Protein AF-A0A2U2S5E1-F1 (afdb_monomer_lite)

Structure (mmCIF, N/CA/C/O backbone):
data_AF-A0A2U2S5E1-F1
#
_entry.id   AF-A0A2U2S5E1-F1
#
loop_
_atom_site.group_PDB
_atom_site.id
_atom_site.type_symbol
_atom_site.label_atom_id
_atom_site.label_alt_id
_atom_site.label_comp_id
_atom_site.label_asym_id
_atom_site.label_entity_id
_atom_site.label_seq_id
_atom_site.pdbx_PDB_ins_code
_atom_site.Cartn_x
_atom_site.Cartn_y
_atom_site.Cartn_z
_atom_site.occupancy
_atom_site.B_iso_or_equiv
_atom_site.auth_seq_id
_atom_site.auth_comp_id
_atom_site.auth_asym_id
_atom_site.auth_atom_id
_atom_site.pdbx_PDB_model_num
ATOM 1 N N . GLN A 1 1 ? -11.203 -10.542 6.522 1.00 25.83 1 GLN A N 1
ATOM 2 C CA . GLN A 1 1 ? -11.290 -11.313 5.262 1.00 25.83 1 GLN A CA 1
ATOM 3 C C . GLN A 1 1 ? -10.697 -10.435 4.170 1.00 25.83 1 GLN A C 1
ATOM 5 O O . GLN A 1 1 ? -11.081 -9.276 4.107 1.00 25.83 1 GLN A O 1
ATOM 10 N N . VAL A 1 2 ? -9.701 -10.914 3.418 1.00 26.94 2 VAL A N 1
ATOM 11 C CA . VAL A 1 2 ? -8.936 -10.084 2.469 1.00 26.94 2 VAL A CA 1
ATOM 12 C C . VAL A 1 2 ? -9.424 -10.327 1.046 1.00 26.94 2 VAL A C 1
ATOM 14 O O . VAL A 1 2 ? -9.363 -11.455 0.564 1.00 26.94 2 VAL A O 1
ATOM 17 N N . VAL A 1 3 ? -9.904 -9.271 0.387 1.00 24.70 3 VAL A N 1
ATOM 18 C CA . VAL A 1 3 ? -10.181 -9.254 -1.053 1.00 24.70 3 VAL A CA 1
ATOM 19 C C . VAL A 1 3 ? -8.973 -8.623 -1.742 1.00 24.70 3 VAL A C 1
ATOM 21 O O . VAL A 1 3 ? -8.627 -7.478 -1.465 1.00 24.70 3 VAL A O 1
ATOM 24 N N . TRP A 1 4 ? -8.329 -9.387 -2.621 1.00 25.95 4 TRP A N 1
ATOM 25 C CA . TRP A 1 4 ? -7.284 -8.916 -3.527 1.00 25.95 4 TRP A CA 1
ATOM 26 C C . TRP A 1 4 ? -7.934 -8.441 -4.826 1.00 25.95 4 TRP A C 1
ATOM 28 O O . TRP A 1 4 ? -8.743 -9.166 -5.403 1.00 25.95 4 TRP A O 1
ATOM 38 N N . GLY A 1 5 ? -7.570 -7.256 -5.310 1.00 23.88 5 GLY A N 1
ATOM 39 C CA . GLY A 1 5 ? -8.030 -6.753 -6.600 1.00 23.88 5 GLY A CA 1
ATOM 40 C C . GLY A 1 5 ? -6.940 -5.951 -7.293 1.00 23.88 5 GLY A C 1
ATOM 41 O O . GLY A 1 5 ? -6.543 -4.899 -6.806 1.00 23.88 5 GLY A O 1
ATOM 42 N N . PHE A 1 6 ? -6.481 -6.436 -8.448 1.00 29.73 6 PHE A N 1
ATOM 43 C CA . PHE A 1 6 ? -5.919 -5.558 -9.470 1.00 29.73 6 PHE A CA 1
ATOM 44 C C . PHE A 1 6 ? -7.037 -4.611 -9.920 1.00 29.73 6 PHE A C 1
ATOM 46 O O . PHE A 1 6 ? -8.109 -5.071 -10.323 1.00 29.73 6 PHE A O 1
ATOM 53 N N . TRP A 1 7 ? -6.803 -3.300 -9.867 1.00 26.80 7 TRP A N 1
ATOM 54 C CA . TRP A 1 7 ? -7.673 -2.335 -10.534 1.00 26.80 7 TRP A CA 1
ATOM 55 C C . TRP A 1 7 ? -7.575 -2.597 -12.047 1.00 26.80 7 TRP A C 1
ATOM 57 O O . TRP A 1 7 ? -6.577 -2.262 -12.676 1.00 26.80 7 TRP A O 1
ATOM 67 N N . LYS A 1 8 ? -8.618 -3.189 -12.644 1.00 24.97 8 LYS A N 1
ATOM 68 C CA . LYS A 1 8 ? -8.898 -3.083 -14.087 1.00 24.97 8 LYS A CA 1
ATOM 69 C C . LYS A 1 8 ? -9.914 -1.956 -14.292 1.00 24.97 8 LYS A C 1
ATOM 71 O O . LYS A 1 8 ? -11.070 -2.140 -13.907 1.00 24.97 8 LYS A O 1
ATOM 76 N N . PRO A 1 9 ? -9.535 -0.787 -14.836 1.00 30.81 9 PRO A N 1
ATOM 77 C CA . PRO A 1 9 ? -10.527 0.199 -15.225 1.00 30.81 9 PRO A CA 1
ATOM 78 C C . PRO A 1 9 ? -11.312 -0.371 -16.410 1.00 30.81 9 PRO A C 1
ATOM 80 O O . PRO A 1 9 ? -10.731 -0.870 -17.366 1.00 30.81 9 PRO A O 1
ATOM 83 N N . SER A 1 10 ? -12.640 -0.347 -16.326 1.00 29.28 10 SER A N 1
ATOM 84 C CA . SER A 1 10 ? -13.493 -0.490 -17.513 1.00 29.28 10 SER A CA 1
ATOM 85 C C . SER A 1 10 ? -13.493 0.840 -18.284 1.00 29.28 10 SER A C 1
ATOM 87 O O . SER A 1 10 ? -13.295 1.887 -17.658 1.00 29.28 10 SER A O 1
ATOM 89 N N . PRO A 1 11 ? -13.698 0.834 -19.613 1.00 31.97 11 PRO A N 1
ATOM 90 C CA . PRO A 1 11 ? -13.470 2.011 -20.447 1.00 31.97 11 PRO A CA 1
ATOM 91 C C . PRO A 1 11 ? -14.475 3.131 -20.130 1.00 31.97 11 PRO A C 1
ATOM 93 O O . PRO A 1 11 ? -15.667 2.848 -19.976 1.00 31.97 11 PRO A O 1
ATOM 96 N N . PRO A 1 12 ? -14.047 4.405 -20.057 1.00 40.91 12 PRO A N 1
ATOM 97 C CA . PRO A 1 12 ? -14.974 5.511 -19.880 1.00 40.91 12 PRO A CA 1
ATOM 98 C C . PRO A 1 12 ? -15.688 5.852 -21.196 1.00 40.91 12 PRO A C 1
ATOM 100 O O . PRO A 1 12 ? -15.065 6.142 -22.218 1.00 40.91 12 PRO A O 1
ATOM 103 N N . THR A 1 13 ? -17.018 5.880 -21.146 1.00 35.28 13 THR A N 1
ATOM 104 C CA . THR A 1 13 ? -17.869 6.599 -22.105 1.00 35.28 13 THR A CA 1
ATOM 105 C C . THR A 1 13 ? -17.519 8.099 -22.065 1.00 35.28 13 THR A C 1
ATOM 107 O O . THR A 1 13 ? -17.374 8.637 -20.965 1.00 35.28 13 THR A O 1
ATOM 110 N N . PRO A 1 14 ? -17.387 8.816 -23.199 1.00 35.56 14 PRO A N 1
ATOM 111 C CA . PRO A 1 14 ? -16.921 10.201 -23.182 1.00 35.56 14 PRO A CA 1
ATOM 112 C C . PRO A 1 14 ? -18.065 11.202 -22.956 1.00 35.56 14 PRO A C 1
ATOM 114 O O . PRO A 1 14 ? -19.124 11.081 -23.570 1.00 35.56 14 PRO A O 1
ATOM 117 N N . LEU A 1 15 ? -17.812 12.242 -22.154 1.00 27.75 15 LEU A N 1
ATOM 118 C CA . LEU A 1 15 ? -18.556 13.513 -22.149 1.00 27.75 15 LEU A CA 1
ATOM 119 C C . LEU A 1 15 ? -17.583 14.705 -21.958 1.00 27.75 15 LEU A C 1
ATOM 121 O O . LEU A 1 15 ? -16.456 14.493 -21.508 1.00 27.75 15 LEU A O 1
ATOM 125 N N . PRO A 1 16 ? -17.952 15.924 -22.409 1.00 33.28 16 PRO A N 1
ATOM 126 C CA . PRO A 1 16 ? -17.062 16.783 -23.191 1.00 33.28 16 PRO A CA 1
ATOM 127 C C . PRO A 1 16 ? -16.262 17.821 -22.389 1.00 33.28 16 PRO A C 1
ATOM 129 O O . PRO A 1 16 ? -16.531 18.112 -21.227 1.00 33.28 16 PRO A O 1
ATOM 132 N N . ALA A 1 17 ? -15.273 18.382 -23.088 1.00 38.34 17 ALA A N 1
ATOM 133 C CA . ALA A 1 17 ? -14.316 19.386 -22.643 1.00 38.34 17 ALA A CA 1
ATOM 134 C C . ALA A 1 17 ? -14.954 20.715 -22.198 1.00 38.34 17 ALA A C 1
ATOM 136 O O . ALA A 1 17 ? -15.852 21.238 -22.855 1.00 38.34 17 ALA A O 1
ATOM 137 N N . GLY A 1 18 ? -14.393 21.298 -21.136 1.00 28.47 18 GLY A N 1
ATOM 138 C CA . GLY A 1 18 ? -14.567 22.697 -20.756 1.00 28.47 18 GLY A CA 1
ATOM 139 C C . GLY A 1 18 ? -13.227 23.264 -20.287 1.00 28.47 18 GLY A C 1
ATOM 140 O O . GLY A 1 18 ? -12.661 22.790 -19.305 1.00 28.47 18 GLY A O 1
ATOM 141 N N . GLU A 1 19 ? -12.699 24.227 -21.039 1.00 38.59 19 GLU A N 1
ATOM 142 C CA . GLU A 1 19 ? -11.473 24.975 -20.753 1.00 38.59 19 GLU A CA 1
ATOM 143 C C . GLU A 1 19 ? -11.669 25.941 -19.574 1.00 38.59 19 GLU A C 1
ATOM 145 O O . GLU A 1 19 ? -12.684 26.629 -19.481 1.00 38.59 19 GLU A O 1
ATOM 150 N N . GLY A 1 20 ? -10.669 26.031 -18.696 1.00 28.42 20 GLY A N 1
ATOM 151 C CA . GLY A 1 20 ? -10.600 27.021 -17.623 1.00 28.42 20 GLY A CA 1
ATOM 152 C C . GLY A 1 20 ? -9.154 27.224 -17.174 1.00 28.42 20 GLY A C 1
ATOM 153 O O . GLY A 1 20 ? -8.540 26.331 -16.597 1.00 28.42 20 GLY A O 1
ATOM 154 N N . SER A 1 21 ? -8.599 28.385 -17.506 1.00 31.81 21 SER A N 1
ATOM 155 C CA . SER A 1 21 ? -7.206 28.798 -17.314 1.00 31.81 21 SER A CA 1
ATOM 156 C C . SER A 1 21 ? -6.824 28.980 -15.835 1.00 31.81 21 SER A C 1
ATOM 158 O O . SER A 1 21 ? -7.564 29.602 -15.078 1.00 31.81 21 SER A O 1
ATOM 160 N N . ILE A 1 22 ? -5.635 28.513 -15.439 1.00 36.69 22 ILE A N 1
ATOM 161 C CA . ILE A 1 22 ? -5.033 28.722 -14.106 1.00 36.69 22 ILE A CA 1
ATOM 162 C C . ILE A 1 22 ? -3.986 29.853 -14.207 1.00 36.69 22 ILE A C 1
ATOM 164 O O . ILE A 1 22 ? -3.153 29.785 -15.114 1.00 36.69 22 ILE A O 1
ATOM 168 N N . PRO A 1 23 ? -3.965 30.875 -13.325 1.00 33.38 23 PRO A N 1
ATOM 169 C CA . PRO A 1 23 ? -2.892 31.871 -13.306 1.00 33.38 23 PRO A CA 1
ATOM 170 C C . PRO A 1 23 ? -1.646 31.395 -12.527 1.00 33.38 23 PRO A C 1
ATOM 172 O O . PRO A 1 23 ? -1.742 30.643 -11.560 1.00 33.38 23 PRO A O 1
ATOM 175 N N . SER A 1 24 ? -0.473 31.851 -12.981 1.00 36.28 24 SER A N 1
ATOM 176 C CA . SER A 1 24 ? 0.882 31.473 -12.539 1.00 36.28 24 SER A CA 1
ATOM 177 C C . SER A 1 24 ? 1.232 31.824 -11.075 1.00 36.28 24 SER A C 1
ATOM 179 O O . SER A 1 24 ? 0.684 32.786 -10.535 1.00 36.28 24 SER A O 1
ATOM 181 N N . PRO A 1 25 ? 2.202 31.120 -10.448 1.00 38.12 25 PRO A N 1
ATOM 182 C CA . PRO A 1 25 ? 2.654 31.397 -9.079 1.00 38.12 25 PRO A CA 1
ATOM 183 C C . PRO A 1 25 ? 3.686 32.545 -9.008 1.00 38.12 25 PRO A C 1
ATOM 185 O O . PRO A 1 25 ? 4.439 32.739 -9.967 1.00 38.12 25 PRO A O 1
ATOM 188 N N . PRO A 1 26 ? 3.788 33.284 -7.883 1.00 38.22 26 PRO A N 1
ATOM 189 C CA . PRO A 1 26 ? 4.873 34.237 -7.667 1.00 38.22 26 PRO A CA 1
ATOM 190 C C . PRO A 1 26 ? 6.162 33.576 -7.128 1.00 38.22 26 PRO A C 1
ATOM 192 O O . PRO A 1 26 ? 6.134 32.618 -6.359 1.00 38.22 26 PRO A O 1
ATOM 195 N N . THR A 1 27 ? 7.287 34.139 -7.571 1.00 34.66 27 THR A N 1
ATOM 196 C CA . THR A 1 27 ? 8.714 33.817 -7.343 1.00 34.66 27 THR A CA 1
ATOM 197 C C . THR A 1 27 ? 9.166 33.982 -5.868 1.00 34.66 27 THR A C 1
ATOM 199 O O . THR A 1 27 ? 8.543 34.765 -5.149 1.00 34.66 27 THR A O 1
ATOM 202 N N . PRO A 1 28 ? 10.248 33.315 -5.388 1.00 40.28 28 PRO A N 1
ATOM 203 C CA . PRO A 1 28 ? 10.611 33.271 -3.966 1.00 40.28 28 PRO A CA 1
ATOM 204 C C . PRO A 1 28 ? 11.561 34.405 -3.531 1.00 40.28 28 PRO A C 1
ATOM 206 O O . PRO A 1 28 ? 12.279 34.984 -4.347 1.00 40.28 28 PRO A O 1
ATOM 209 N N . LEU A 1 29 ? 11.601 34.685 -2.222 1.00 30.34 29 LEU A N 1
ATOM 210 C CA . LEU A 1 29 ? 12.547 35.599 -1.557 1.00 30.34 29 LEU A CA 1
ATOM 211 C C . LEU A 1 29 ? 13.237 34.903 -0.355 1.00 30.34 29 LEU A C 1
ATOM 213 O O . LEU A 1 29 ? 12.743 33.872 0.101 1.00 30.34 29 LEU A O 1
ATOM 217 N N . PRO A 1 30 ? 14.414 35.396 0.093 1.00 33.78 30 PRO A N 1
ATOM 218 C CA . PRO A 1 30 ? 15.570 34.558 0.419 1.00 33.78 30 PRO A CA 1
ATOM 219 C C . PRO A 1 30 ? 15.741 34.212 1.906 1.00 33.78 30 PRO A C 1
ATOM 221 O O . PRO A 1 30 ? 15.121 34.794 2.792 1.00 33.78 30 PRO A O 1
ATOM 224 N N . ALA A 1 31 ? 16.653 33.264 2.136 1.00 34.69 31 ALA A N 1
ATOM 225 C CA . ALA A 1 31 ? 17.113 32.765 3.425 1.00 34.69 31 ALA A CA 1
ATOM 226 C C . ALA A 1 31 ? 17.717 33.848 4.341 1.00 34.69 31 ALA A C 1
ATOM 228 O O . AL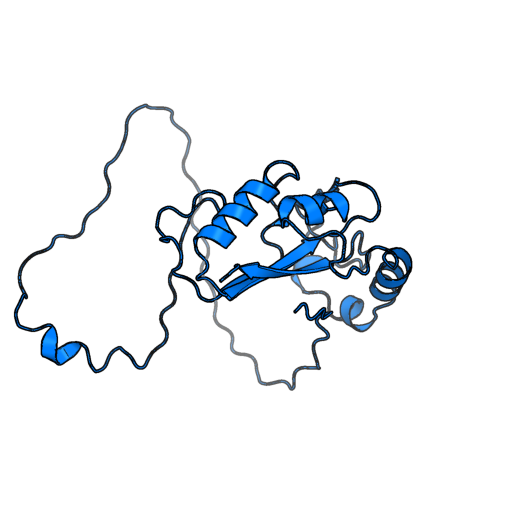A A 1 31 ? 18.507 34.685 3.902 1.00 34.69 31 ALA A O 1
ATOM 229 N N . GLY A 1 32 ? 17.401 33.748 5.633 1.00 27.25 32 GLY A N 1
ATOM 230 C CA . GLY A 1 32 ? 18.065 34.446 6.730 1.00 27.25 32 GLY A CA 1
ATOM 231 C C . GLY A 1 32 ? 17.773 33.733 8.051 1.00 27.25 32 GLY A C 1
ATOM 232 O O . GLY A 1 32 ? 16.616 33.583 8.437 1.00 27.25 32 GLY A O 1
ATOM 233 N N . GLU A 1 33 ? 18.827 33.244 8.699 1.00 36.16 33 GLU A N 1
ATOM 234 C CA . GLU A 1 33 ? 18.824 32.588 10.009 1.00 36.16 33 GLU A CA 1
ATOM 235 C C . GLU A 1 33 ? 18.418 33.560 11.131 1.00 36.16 33 GLU A C 1
ATOM 237 O O . GLU A 1 33 ? 18.830 34.719 11.143 1.00 36.16 33 GLU A O 1
ATOM 242 N N . GLY A 1 34 ? 17.642 33.084 12.111 1.00 27.77 34 GLY A N 1
ATOM 243 C CA . GLY A 1 34 ? 17.301 33.870 13.299 1.00 27.77 34 GLY A CA 1
ATOM 244 C C . GLY A 1 34 ? 16.254 33.213 14.199 1.00 27.77 34 GLY A C 1
ATOM 245 O O . GLY A 1 34 ? 15.085 33.115 13.854 1.00 27.77 34 GLY A O 1
ATOM 246 N N . SER A 1 35 ? 16.703 32.765 15.364 1.00 33.19 35 SER A N 1
ATOM 247 C CA . SER A 1 35 ? 15.998 32.086 16.455 1.00 33.19 35 SER A CA 1
ATOM 248 C C . SER A 1 35 ? 14.693 32.736 16.975 1.00 33.19 35 SER A C 1
ATOM 250 O O . SER A 1 35 ? 14.669 33.938 17.227 1.00 33.19 35 SER A O 1
ATOM 252 N N . SER A 1 36 ? 13.720 31.877 17.349 1.00 32.19 36 SER A N 1
ATOM 253 C CA . SER A 1 36 ? 12.615 32.032 18.348 1.00 32.19 36 SER A CA 1
ATOM 254 C C . SER A 1 36 ? 11.161 32.012 17.805 1.00 32.19 36 SER A C 1
ATOM 256 O O . SER A 1 36 ? 10.927 32.401 16.664 1.00 32.19 36 SER A O 1
ATOM 258 N N . PRO A 1 37 ? 10.171 31.501 18.583 1.00 34.31 37 PRO A N 1
ATOM 259 C CA . PRO A 1 37 ? 8.935 30.908 18.057 1.00 34.31 37 PRO A CA 1
ATOM 260 C C . PRO A 1 37 ? 7.789 31.916 17.859 1.00 34.31 37 PRO A C 1
ATOM 262 O O . PRO A 1 37 ? 7.670 32.890 18.599 1.00 34.31 37 PRO A O 1
ATOM 265 N N . SER A 1 38 ? 6.902 31.637 16.896 1.00 34.78 38 SER A N 1
ATOM 266 C CA . SER A 1 38 ? 5.650 32.381 16.659 1.00 34.78 38 SER A CA 1
ATOM 267 C C . SER A 1 38 ? 4.417 31.579 17.134 1.00 34.78 38 SER A C 1
ATOM 269 O O . SER A 1 38 ? 4.447 30.350 17.059 1.00 34.78 38 SER A O 1
ATOM 271 N N . PRO A 1 39 ? 3.349 32.232 17.641 1.00 37.03 39 PRO A N 1
ATOM 272 C CA . PRO A 1 39 ? 2.219 31.585 18.324 1.00 37.03 39 PRO A CA 1
ATOM 273 C C . PRO A 1 39 ? 1.107 31.106 17.361 1.00 37.03 39 PRO A C 1
ATOM 275 O O . PRO A 1 39 ? 1.066 31.549 16.212 1.00 37.03 39 PRO A O 1
ATOM 278 N N . PRO A 1 40 ? 0.160 30.256 17.816 1.00 36.97 40 PRO A N 1
ATOM 279 C CA . PRO A 1 40 ? -0.993 29.856 17.013 1.00 36.97 40 PRO A CA 1
ATOM 280 C C . PRO A 1 40 ? -2.012 31.000 16.908 1.00 36.97 40 PRO A C 1
ATOM 282 O O . PRO A 1 40 ? -2.384 31.618 17.908 1.00 36.97 40 PRO A O 1
ATOM 285 N N . THR A 1 41 ? -2.496 31.277 15.698 1.00 30.47 41 THR A N 1
ATOM 286 C CA . THR A 1 41 ? -3.601 32.216 15.479 1.00 30.47 41 THR A CA 1
ATOM 287 C C . THR A 1 41 ? -4.920 31.559 15.880 1.00 30.47 41 THR A C 1
ATOM 289 O O . THR A 1 41 ? -5.431 30.683 15.188 1.00 30.47 41 THR A O 1
ATOM 292 N N . SER A 1 42 ? -5.478 32.001 17.005 1.00 34.16 42 SER A N 1
ATOM 293 C CA . SER A 1 42 ? -6.865 31.766 17.396 1.00 34.16 42 SER A CA 1
ATOM 294 C C . SER A 1 42 ? -7.763 32.859 16.807 1.00 34.16 42 SER A C 1
ATOM 296 O O . SER A 1 42 ? -7.480 34.051 16.924 1.00 34.16 42 SER A O 1
ATOM 298 N N . LEU A 1 43 ? -8.873 32.461 16.181 1.00 30.11 43 LEU A N 1
ATOM 299 C CA . LEU A 1 43 ? -10.013 33.345 15.940 1.00 30.11 43 LEU A CA 1
ATOM 300 C C . LEU A 1 43 ? -10.957 33.241 17.147 1.00 30.11 43 LEU A C 1
ATOM 302 O O . LEU A 1 43 ? -11.321 32.152 17.586 1.00 30.11 43 LEU A O 1
ATOM 306 N N . SER A 1 44 ? -11.260 34.405 17.720 1.00 31.97 44 SER A N 1
ATOM 307 C CA . SER A 1 44 ? -11.904 34.631 19.016 1.00 31.97 44 SER A CA 1
ATOM 308 C C . SER A 1 44 ? -13.309 34.026 19.148 1.00 31.97 44 SER A C 1
ATOM 310 O O . SER A 1 44 ? -14.155 34.177 18.269 1.00 31.97 44 SER A O 1
ATOM 312 N N . ALA A 1 45 ? -13.570 33.422 20.309 1.00 33.72 45 ALA A N 1
ATOM 313 C CA . ALA A 1 45 ? -14.890 33.045 20.793 1.00 33.72 45 ALA A CA 1
ATOM 314 C C . ALA A 1 45 ? -15.461 34.139 21.709 1.00 33.72 45 ALA A C 1
ATOM 316 O O . ALA A 1 45 ? -14.758 34.588 22.616 1.00 33.72 45 ALA A O 1
ATOM 317 N N . LYS A 1 46 ? -16.748 34.478 21.534 1.00 30.98 46 LYS A N 1
ATOM 318 C CA . LYS A 1 46 ? -17.804 34.496 22.576 1.00 30.98 46 LYS A CA 1
ATOM 319 C C . LYS A 1 46 ? -19.028 35.284 22.098 1.00 30.98 46 LYS A C 1
ATOM 321 O O . LYS A 1 46 ? -18.945 36.488 21.932 1.00 30.98 46 LYS A O 1
ATOM 326 N N . GLU A 1 47 ? -20.139 34.566 21.930 1.00 33.75 47 GLU A N 1
ATOM 327 C CA . GLU A 1 47 ? -21.507 34.869 22.402 1.00 33.75 47 GLU A CA 1
ATOM 328 C C . GLU A 1 47 ? -22.521 34.147 21.504 1.00 33.75 47 GLU A C 1
ATOM 330 O O . GLU A 1 47 ? -22.693 34.472 20.336 1.00 33.75 47 GLU A O 1
ATOM 335 N N . GLY A 1 48 ? -23.183 33.117 22.038 1.00 31.81 48 GLY A N 1
ATOM 336 C CA . GLY A 1 48 ? -24.193 32.384 21.268 1.00 31.81 48 GLY A CA 1
ATOM 337 C C . GLY A 1 48 ? -24.678 31.073 21.877 1.00 31.81 48 GLY A C 1
ATOM 338 O O . GLY A 1 48 ? -25.083 30.178 21.145 1.00 31.81 48 GLY A O 1
ATOM 339 N N . SER A 1 49 ? -24.667 30.928 23.206 1.00 40.75 49 SER A N 1
ATOM 340 C CA . SER A 1 49 ? -25.064 29.686 23.897 1.00 40.75 49 SER A CA 1
ATOM 341 C C . SER A 1 49 ? -26.583 29.395 23.887 1.00 40.75 49 SER A C 1
ATOM 343 O O . SER A 1 49 ? -27.067 28.651 24.732 1.00 40.75 49 SER A O 1
ATOM 345 N N . SER A 1 50 ? -27.362 29.960 22.960 1.00 35.31 50 SER A N 1
ATOM 346 C CA . SER A 1 50 ? -28.830 29.790 22.925 1.00 35.31 50 SER A CA 1
ATOM 347 C C . SER A 1 50 ? -29.424 29.607 21.515 1.00 35.31 50 SER A C 1
ATOM 349 O O . SER A 1 50 ? -30.583 29.233 21.380 1.00 35.31 50 SER A O 1
ATOM 351 N N . LEU A 1 51 ? -28.640 29.784 20.441 1.00 33.31 51 LEU A N 1
ATOM 352 C CA . LEU A 1 51 ? -29.136 29.687 19.052 1.00 33.31 51 LEU A CA 1
ATOM 353 C C . LEU A 1 51 ? -28.696 28.415 18.301 1.00 33.31 51 LEU A C 1
ATOM 355 O O . LEU A 1 51 ? -29.119 28.187 17.171 1.00 33.31 51 LEU A O 1
ATOM 359 N N . LEU A 1 52 ? -27.877 27.558 18.918 1.00 39.41 52 LEU A N 1
ATOM 360 C CA . LEU A 1 52 ? -27.320 26.365 18.260 1.00 39.41 52 LEU A CA 1
ATOM 361 C C . LEU A 1 52 ? -28.232 25.128 18.296 1.00 39.41 52 LEU A C 1
ATOM 363 O O . LEU A 1 52 ? -27.974 24.165 17.578 1.00 39.41 52 LEU A O 1
ATOM 367 N N . SER A 1 53 ? -29.326 25.138 19.063 1.00 38.66 53 SER A N 1
ATOM 368 C CA . SER A 1 53 ? -30.263 24.005 19.094 1.00 38.66 53 SER A CA 1
ATOM 369 C C . SER A 1 53 ? -31.218 23.966 17.892 1.00 38.66 53 SER A C 1
ATOM 371 O O . SER A 1 53 ? -31.765 22.907 17.589 1.00 38.66 53 SER A O 1
ATOM 373 N N . SER A 1 54 ? -31.395 25.079 17.169 1.00 38.56 54 SER A N 1
ATOM 374 C CA . SER A 1 54 ? -32.336 25.185 16.041 1.00 38.56 54 SER A CA 1
ATOM 375 C C . SER A 1 54 ? -31.678 25.219 14.654 1.00 38.56 54 SER A C 1
ATOM 377 O O . SER A 1 54 ? -32.362 24.978 13.661 1.00 38.56 54 SER A O 1
ATOM 379 N N . LEU A 1 55 ? -30.359 25.429 14.565 1.00 43.47 55 LEU A N 1
ATOM 380 C CA . LEU A 1 55 ? -29.598 25.397 13.301 1.00 43.47 55 LEU A CA 1
ATOM 381 C C . LEU A 1 55 ? -28.909 24.045 13.028 1.00 43.47 55 LEU A C 1
ATOM 383 O O . LEU A 1 55 ? -28.572 23.743 11.886 1.00 43.47 55 LEU A O 1
ATOM 387 N N . GLY A 1 56 ? -28.771 23.185 14.043 1.00 40.62 56 GLY A N 1
ATOM 388 C CA . GLY A 1 56 ? -28.070 21.896 13.945 1.00 40.62 56 GLY A CA 1
ATOM 389 C C . GLY A 1 56 ? -28.799 20.775 13.192 1.00 40.62 56 GLY A C 1
ATOM 390 O O . GLY A 1 56 ? -28.278 19.669 13.118 1.00 40.62 56 GLY A O 1
ATOM 391 N N . ARG A 1 57 ? -29.997 21.016 12.637 1.00 41.28 57 ARG A N 1
ATOM 392 C CA . ARG A 1 57 ? -30.767 19.987 11.903 1.00 41.28 57 ARG A CA 1
ATOM 393 C C . ARG A 1 57 ? -30.706 20.079 10.379 1.00 41.28 57 ARG A C 1
ATOM 395 O O . ARG A 1 57 ? -31.270 19.204 9.738 1.00 41.28 57 ARG A O 1
ATOM 402 N N . ARG A 1 58 ? -30.060 21.094 9.791 1.00 40.28 58 ARG A N 1
ATOM 403 C CA . ARG A 1 58 ? -30.029 21.261 8.319 1.00 40.28 58 ARG A CA 1
ATOM 404 C C . ARG A 1 58 ? -28.651 21.160 7.663 1.00 40.28 58 ARG A C 1
ATOM 406 O O . ARG A 1 58 ? -28.595 21.036 6.454 1.00 40.28 58 ARG A O 1
ATOM 413 N N . ALA A 1 59 ? -27.561 21.158 8.430 1.00 48.94 59 ALA A N 1
ATOM 414 C CA . ALA A 1 59 ? -26.206 20.981 7.890 1.00 48.94 59 ALA A CA 1
ATOM 415 C C . ALA A 1 59 ? -25.752 19.506 7.834 1.00 48.94 59 ALA A C 1
ATOM 417 O O . ALA A 1 59 ? -24.639 19.220 7.417 1.00 48.94 59 ALA A O 1
ATOM 418 N N . ALA A 1 60 ? -26.597 18.567 8.275 1.00 54.34 60 ALA A N 1
ATOM 419 C CA . ALA A 1 60 ? -26.276 17.140 8.340 1.00 54.34 60 ALA A CA 1
ATOM 420 C C . ALA A 1 60 ? -26.526 16.380 7.019 1.00 54.34 60 ALA A C 1
ATOM 422 O O . ALA A 1 60 ? -26.405 15.158 7.000 1.00 54.34 60 ALA A O 1
ATOM 423 N N . GLU A 1 61 ? -26.903 17.072 5.938 1.00 58.06 61 GLU A N 1
ATOM 424 C CA . GLU A 1 61 ? -27.219 16.448 4.641 1.00 58.06 61 GLU A CA 1
ATOM 425 C C . GLU A 1 61 ? -26.057 16.491 3.634 1.00 58.06 61 GLU A C 1
ATOM 427 O O . GLU A 1 61 ? -26.096 15.778 2.634 1.00 58.06 61 GLU A O 1
ATOM 432 N N . GLU A 1 62 ? -24.994 17.255 3.901 1.00 76.00 62 GLU A N 1
ATOM 433 C CA . GLU A 1 62 ? -23.838 17.373 3.008 1.00 76.00 62 GLU A CA 1
ATOM 434 C C . GLU A 1 62 ? -22.592 16.745 3.644 1.00 76.00 62 GLU A C 1
ATOM 436 O O . GLU A 1 62 ? -22.288 16.951 4.821 1.00 76.00 62 GLU A O 1
ATOM 441 N N . GLY A 1 63 ? -21.864 15.942 2.865 1.00 86.50 63 GLY A N 1
ATOM 442 C CA . GLY A 1 63 ? -20.587 15.380 3.295 1.00 86.50 63 GLY A CA 1
ATOM 443 C C . GLY A 1 63 ? -19.549 16.481 3.522 1.00 86.50 63 GLY A C 1
ATOM 444 O O . GLY A 1 63 ? -19.497 17.459 2.781 1.00 86.50 63 GLY A O 1
ATOM 445 N N . CYS A 1 64 ? -18.696 16.311 4.531 1.00 90.94 64 CYS A N 1
ATOM 446 C CA . CYS A 1 64 ? -17.605 17.236 4.831 1.00 90.94 64 CYS A CA 1
ATOM 447 C C . CYS A 1 64 ? -16.251 16.568 4.554 1.00 90.94 64 CYS A C 1
ATOM 449 O O . CYS A 1 64 ? -16.076 15.380 4.828 1.00 90.94 64 CYS A O 1
ATOM 451 N N . VAL A 1 65 ? -15.294 17.337 4.030 1.00 91.62 65 VAL A N 1
ATOM 452 C CA . VAL A 1 65 ? -13.910 16.897 3.811 1.00 91.62 65 VAL A CA 1
ATOM 453 C C . VAL A 1 65 ? -12.985 17.753 4.665 1.00 91.62 65 VAL A C 1
ATOM 455 O O . VAL A 1 65 ? -13.000 18.978 4.568 1.00 91.62 65 VAL A O 1
ATOM 458 N N . TRP A 1 66 ? -12.154 17.089 5.465 1.00 91.38 66 TRP A N 1
ATOM 459 C CA . TRP A 1 66 ? -11.112 17.712 6.276 1.00 91.38 66 TRP A CA 1
ATOM 460 C C . TRP A 1 66 ? -9.744 17.379 5.685 1.00 91.38 66 TRP A C 1
ATOM 462 O O . TRP A 1 66 ? -9.497 16.237 5.299 1.00 91.38 66 TRP A O 1
ATOM 472 N N . ILE A 1 67 ? -8.857 18.372 5.617 1.00 91.75 67 ILE A N 1
ATOM 473 C CA . ILE A 1 67 ? -7.489 18.206 5.120 1.00 91.75 67 ILE A CA 1
ATOM 474 C C . ILE A 1 67 ? -6.532 18.485 6.273 1.00 91.75 67 ILE A C 1
ATOM 476 O O . ILE A 1 67 ? -6.545 19.575 6.842 1.00 91.75 67 ILE A O 1
ATOM 480 N N . TYR A 1 68 ? -5.693 17.501 6.585 1.00 89.12 68 TYR A N 1
ATOM 481 C CA . TYR A 1 68 ? -4.679 17.579 7.630 1.00 89.12 68 TYR A CA 1
ATOM 482 C C . TYR A 1 68 ? -3.287 17.554 6.998 1.00 89.12 68 TYR A C 1
ATOM 484 O O . TYR A 1 68 ? -3.031 16.768 6.087 1.00 89.12 68 TYR A O 1
ATOM 492 N N . ASN A 1 69 ? -2.384 18.397 7.497 1.00 92.62 69 ASN A N 1
ATOM 493 C CA . ASN A 1 69 ? -0.960 18.344 7.174 1.00 92.62 69 ASN A CA 1
ATOM 494 C C . ASN A 1 69 ? -0.209 17.837 8.408 1.00 92.62 69 ASN A C 1
ATOM 496 O O . ASN A 1 69 ? 0.096 18.616 9.310 1.00 92.62 69 ASN A O 1
ATOM 500 N N . GLN A 1 70 ? 0.002 16.523 8.473 1.00 90.19 70 GLN A N 1
ATOM 501 C CA . GLN A 1 70 ? 0.602 15.839 9.617 1.00 90.19 70 GLN A CA 1
ATOM 502 C C . GLN A 1 70 ? 1.535 14.717 9.168 1.00 90.19 70 GLN A C 1
ATOM 504 O O . GLN A 1 70 ? 1.432 14.201 8.055 1.00 90.19 70 GLN A O 1
ATOM 509 N N . ASP A 1 71 ? 2.430 14.323 10.067 1.00 91.81 71 ASP A N 1
ATOM 510 C CA . ASP A 1 71 ? 3.231 13.115 9.919 1.00 91.81 71 ASP A CA 1
ATOM 511 C C . ASP A 1 71 ? 2.335 11.884 10.135 1.00 91.81 71 ASP A C 1
ATOM 513 O O . ASP A 1 71 ? 1.684 11.761 11.170 1.00 91.81 71 ASP A O 1
ATOM 517 N N . LEU A 1 72 ? 2.304 10.946 9.182 1.00 93.56 72 LEU A N 1
ATOM 518 C CA . LEU A 1 72 ? 1.472 9.738 9.286 1.00 93.56 72 LEU A CA 1
ATOM 519 C C . LEU A 1 72 ? 1.861 8.824 10.458 1.00 93.56 72 LEU A C 1
ATOM 521 O O . LEU A 1 72 ? 1.070 7.965 10.836 1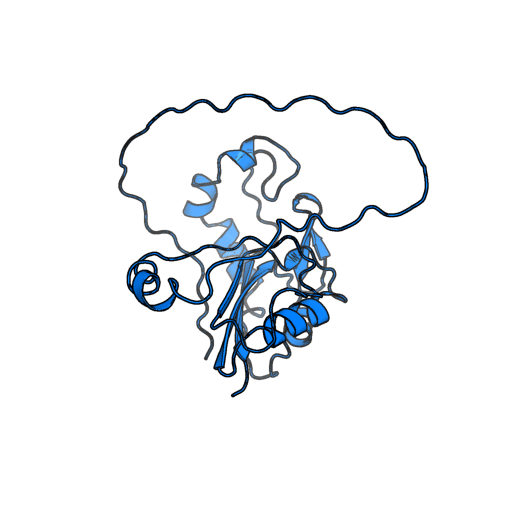.00 93.56 72 LEU A O 1
ATOM 525 N N . SER A 1 73 ? 3.061 8.985 11.024 1.00 93.94 73 SER A N 1
ATOM 526 C CA . SER A 1 73 ? 3.461 8.286 12.251 1.00 93.94 73 SER A CA 1
ATOM 527 C C . SER A 1 73 ? 2.950 8.948 13.534 1.00 93.94 73 SER A C 1
ATOM 529 O O . SER A 1 73 ? 3.098 8.356 14.601 1.00 93.94 73 SER A O 1
ATOM 531 N N . GLN A 1 74 ? 2.367 10.152 13.447 1.00 95.62 74 GLN A N 1
ATOM 532 C CA . GLN A 1 74 ? 1.838 10.922 14.577 1.00 95.62 74 GLN A CA 1
ATOM 533 C C . GLN A 1 74 ? 0.646 11.797 14.145 1.00 95.62 74 GLN A C 1
ATOM 535 O O . GLN A 1 74 ? 0.785 12.995 13.889 1.00 95.62 74 GLN A O 1
ATOM 540 N N . LEU A 1 75 ? -0.547 11.207 14.105 1.00 95.19 75 LEU A N 1
ATOM 541 C CA . LEU A 1 75 ? -1.795 11.874 13.734 1.00 95.19 75 LEU A CA 1
ATOM 542 C C . LEU A 1 75 ? -2.422 12.597 14.939 1.00 95.19 75 LEU A C 1
ATOM 544 O O . LEU A 1 75 ? -3.467 12.190 15.453 1.00 95.19 75 LEU A O 1
ATOM 548 N N . THR A 1 76 ? -1.768 13.658 15.423 1.00 95.75 76 THR A N 1
ATOM 549 C CA . THR A 1 76 ? -2.104 14.337 16.693 1.00 95.75 76 THR A CA 1
ATOM 550 C C . THR A 1 76 ? -3.507 14.934 16.747 1.00 95.75 76 THR A C 1
ATOM 552 O O . THR A 1 76 ? -4.057 15.073 17.839 1.00 95.75 76 THR A O 1
ATOM 555 N N . ASP A 1 77 ? -4.096 15.269 15.596 1.00 94.44 77 ASP A N 1
ATOM 556 C CA . ASP A 1 77 ? -5.431 15.890 15.543 1.00 94.44 77 ASP A CA 1
ATOM 557 C C . ASP A 1 77 ? -6.545 14.848 15.362 1.00 94.44 77 ASP A C 1
ATOM 559 O O . ASP A 1 77 ? -7.727 15.199 15.359 1.00 94.44 77 ASP A O 1
ATOM 563 N N . ILE A 1 78 ? -6.185 13.565 15.215 1.00 95.50 78 ILE A N 1
ATOM 564 C CA . ILE A 1 78 ? -7.123 12.461 15.005 1.00 95.50 78 ILE A CA 1
ATOM 565 C C . ILE A 1 78 ? -7.085 11.531 16.231 1.00 95.50 78 ILE A C 1
ATOM 567 O O . ILE A 1 78 ? -6.104 10.807 16.444 1.00 95.50 78 ILE A O 1
ATOM 571 N N . PRO A 1 79 ? -8.149 11.516 17.055 1.00 97.31 79 PRO A N 1
ATOM 572 C CA . PRO A 1 79 ? -8.212 10.657 18.231 1.00 97.31 79 PRO A CA 1
ATOM 573 C C . PRO A 1 79 ? -8.281 9.169 17.876 1.00 97.31 79 PRO A C 1
ATOM 575 O O . PRO A 1 79 ? -8.676 8.778 16.772 1.00 97.31 79 PRO A O 1
ATOM 578 N N . ASP A 1 80 ? -7.953 8.328 18.853 1.00 98.56 80 ASP A N 1
ATOM 579 C CA . ASP A 1 80 ? -8.115 6.877 18.772 1.00 98.56 80 ASP A CA 1
ATOM 580 C C . ASP A 1 80 ? -9.548 6.510 18.378 1.00 98.56 80 ASP A C 1
ATOM 582 O O . ASP A 1 80 ? -10.505 7.138 18.830 1.00 98.56 80 ASP A O 1
ATOM 586 N N . ASN A 1 81 ? -9.706 5.436 17.605 1.00 98.31 81 ASN A N 1
ATOM 587 C CA . ASN A 1 81 ? -11.018 4.848 17.323 1.00 98.31 81 ASN A CA 1
ATOM 588 C C . ASN A 1 81 ? -12.048 5.836 16.739 1.00 98.31 81 ASN A C 1
ATOM 590 O O . ASN A 1 81 ? -13.233 5.780 17.070 1.00 98.31 81 ASN A O 1
ATOM 594 N N . THR A 1 82 ? -11.609 6.736 15.862 1.00 97.88 82 THR A N 1
ATOM 595 C CA . THR A 1 82 ? -12.471 7.761 15.253 1.00 97.88 82 THR A CA 1
ATOM 596 C C . THR A 1 82 ? -12.879 7.399 13.827 1.00 97.88 82 THR A C 1
ATOM 598 O O . THR A 1 82 ? -14.004 7.687 13.417 1.00 97.88 82 THR A O 1
ATOM 601 N N . LEU A 1 83 ? -11.999 6.736 13.074 1.00 97.81 83 LEU A N 1
ATOM 602 C CA . LEU A 1 83 ? -12.205 6.441 11.657 1.00 97.81 83 LEU A CA 1
ATOM 603 C C . LEU A 1 83 ? -12.777 5.036 11.447 1.00 97.81 83 LEU A C 1
ATOM 605 O O . LEU A 1 83 ? -12.334 4.072 12.065 1.00 97.81 83 LEU A O 1
ATOM 609 N N . ASP A 1 84 ? -13.737 4.903 10.536 1.00 98.31 84 ASP A N 1
ATOM 610 C CA . ASP A 1 84 ? -14.277 3.597 10.131 1.00 98.31 84 ASP A CA 1
ATOM 611 C C . ASP A 1 84 ? -13.358 2.886 9.122 1.00 98.31 84 ASP A C 1
ATOM 613 O O . ASP A 1 84 ? -13.259 1.657 9.105 1.00 98.31 84 ASP A O 1
ATOM 617 N N . ALA A 1 85 ? -12.652 3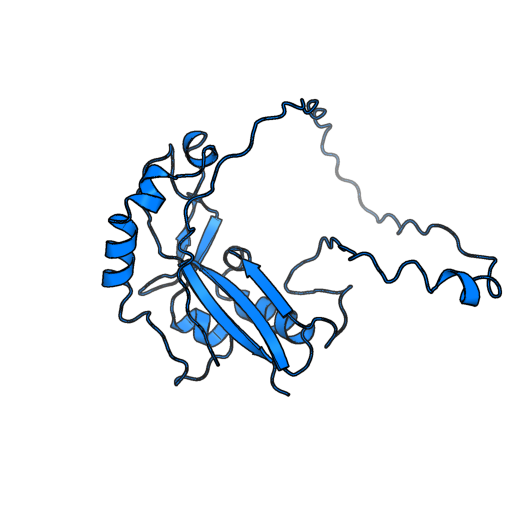.660 8.293 1.00 98.25 85 ALA A N 1
ATOM 618 C CA . ALA A 1 85 ? -11.701 3.151 7.318 1.00 98.25 85 ALA A CA 1
ATOM 619 C C . ALA A 1 85 ? -10.568 4.151 7.038 1.00 98.25 85 ALA A C 1
ATOM 621 O O . ALA A 1 85 ? -10.744 5.363 7.153 1.00 98.25 85 ALA A O 1
ATOM 622 N N . VAL A 1 86 ? -9.421 3.622 6.617 1.00 98.31 86 VAL A N 1
ATOM 623 C CA . VAL A 1 86 ? -8.260 4.345 6.096 1.00 98.31 86 VAL A CA 1
ATOM 624 C C . VAL A 1 86 ? -7.917 3.750 4.733 1.00 98.31 86 VAL A C 1
ATOM 626 O O . VAL A 1 86 ? -7.741 2.538 4.608 1.00 98.31 86 VAL A O 1
ATOM 629 N N . ALA A 1 87 ? -7.803 4.602 3.715 1.00 97.88 87 ALA A N 1
ATOM 630 C CA . ALA A 1 87 ? -7.329 4.232 2.385 1.00 97.88 87 ALA A CA 1
ATOM 631 C C . ALA A 1 87 ? -5.992 4.935 2.102 1.00 97.88 87 ALA A C 1
ATOM 633 O O . ALA A 1 87 ? -5.939 6.160 2.022 1.00 97.88 87 ALA A O 1
ATOM 634 N N . ALA A 1 88 ? -4.918 4.161 1.958 1.00 97.12 88 ALA A N 1
ATOM 635 C CA . ALA A 1 88 ? -3.559 4.636 1.727 1.00 97.12 88 ALA A CA 1
ATOM 636 C C . ALA A 1 88 ? -3.057 4.155 0.357 1.00 97.12 88 ALA A C 1
ATOM 638 O O . ALA A 1 88 ? -2.458 3.087 0.228 1.00 97.12 88 ALA A O 1
ATOM 639 N N . LEU A 1 89 ? -3.334 4.939 -0.684 1.00 95.56 89 LEU A N 1
ATOM 640 C CA . LEU A 1 89 ? -3.037 4.573 -2.070 1.00 95.56 89 LEU A CA 1
ATOM 641 C C . LEU A 1 89 ? -1.670 5.116 -2.487 1.00 95.56 89 LEU A C 1
ATOM 643 O O . LEU A 1 89 ? -1.533 6.323 -2.668 1.00 95.56 89 LEU A O 1
ATOM 647 N N . SER A 1 90 ? -0.663 4.245 -2.598 1.00 92.88 90 SER A N 1
ATOM 648 C CA . SER A 1 90 ? 0.721 4.621 -2.945 1.00 92.88 90 SER A CA 1
ATOM 649 C C . SER A 1 90 ? 1.279 5.755 -2.075 1.00 92.88 90 SER A C 1
ATOM 651 O O . SER A 1 90 ? 2.056 6.586 -2.523 1.00 92.88 90 SER A O 1
ATOM 653 N N . ALA A 1 91 ? 0.851 5.797 -0.809 1.00 94.06 91 ALA A N 1
ATOM 654 C CA . ALA A 1 91 ? 1.238 6.830 0.151 1.00 94.06 91 ALA A CA 1
ATOM 655 C C . ALA A 1 91 ? 2.274 6.323 1.162 1.00 94.06 91 ALA A C 1
ATOM 657 O O . ALA A 1 91 ? 3.130 7.070 1.630 1.00 94.06 91 ALA A O 1
ATOM 658 N N . LEU A 1 92 ? 2.202 5.037 1.514 1.00 96.81 92 LEU A N 1
ATOM 659 C CA . LEU A 1 92 ? 3.052 4.463 2.558 1.00 96.81 92 LEU A CA 1
ATOM 660 C C . LEU A 1 92 ? 4.474 4.169 2.070 1.00 96.81 92 LEU A C 1
ATOM 662 O O . LEU A 1 92 ? 5.383 4.129 2.895 1.00 96.81 92 LEU A O 1
ATOM 666 N N . GLU A 1 93 ? 4.671 4.044 0.755 1.00 95.06 93 GLU A N 1
ATOM 667 C CA . GLU A 1 93 ? 5.961 3.762 0.107 1.00 95.06 93 GLU A CA 1
ATOM 668 C C . GLU A 1 93 ? 7.012 4.867 0.282 1.00 95.06 93 GLU A C 1
ATOM 670 O O . GLU A 1 93 ? 8.192 4.634 0.057 1.00 95.06 93 GLU A O 1
ATOM 675 N N . HIS A 1 94 ? 6.644 6.042 0.789 1.00 94.56 94 HIS A N 1
ATOM 676 C CA . HIS A 1 94 ? 7.611 7.089 1.140 1.00 94.56 94 HIS A CA 1
ATOM 677 C C . HIS A 1 94 ? 8.261 6.898 2.520 1.00 94.56 94 HIS A C 1
ATOM 679 O O . HIS A 1 94 ? 9.021 7.751 2.976 1.00 94.56 94 HIS A O 1
ATOM 685 N N . ASN A 1 95 ? 7.986 5.780 3.197 1.00 95.56 95 ASN A N 1
ATOM 686 C CA . ASN A 1 95 ? 8.571 5.456 4.494 1.00 95.56 95 ASN A CA 1
ATOM 687 C C . ASN A 1 95 ? 9.624 4.353 4.345 1.00 95.56 95 ASN A C 1
ATOM 689 O O . ASN A 1 95 ? 9.333 3.319 3.743 1.00 95.56 95 ASN A O 1
ATOM 693 N N . PRO A 1 96 ? 10.827 4.502 4.924 1.00 96.69 96 PRO A N 1
ATOM 694 C CA . PRO A 1 96 ? 11.794 3.414 4.919 1.00 96.69 96 PRO A CA 1
ATOM 695 C C . PRO A 1 96 ? 11.247 2.184 5.673 1.00 96.69 96 PRO A C 1
ATOM 697 O O . PRO A 1 96 ? 10.393 2.342 6.560 1.00 96.69 96 PRO A O 1
ATOM 700 N N . PRO A 1 97 ? 11.718 0.963 5.348 1.00 97.81 97 PRO A N 1
ATOM 701 C CA . PRO A 1 97 ? 11.232 -0.291 5.931 1.00 97.81 97 PRO A CA 1
ATOM 702 C C . PRO A 1 97 ? 11.165 -0.307 7.461 1.00 97.81 97 PRO A C 1
ATOM 704 O O . PRO A 1 97 ? 10.260 -0.906 8.041 1.00 97.81 97 PRO A O 1
ATOM 707 N N . GLU A 1 98 ? 12.095 0.375 8.126 1.00 97.38 98 GLU A N 1
ATOM 708 C CA . GLU A 1 98 ? 12.199 0.443 9.585 1.00 97.38 98 GLU A CA 1
ATOM 709 C C . GLU A 1 98 ? 11.135 1.358 10.204 1.00 97.38 98 GLU A C 1
ATOM 711 O O . GLU A 1 98 ? 10.755 1.170 11.360 1.00 97.38 98 GLU A O 1
ATOM 716 N N . ARG A 1 99 ? 10.638 2.341 9.441 1.00 96.94 99 ARG A N 1
ATOM 717 C CA . ARG A 1 99 ? 9.632 3.315 9.890 1.00 96.94 99 ARG A CA 1
ATOM 718 C C . ARG A 1 99 ? 8.208 2.893 9.543 1.00 96.94 99 ARG A C 1
ATOM 720 O O . ARG A 1 99 ? 7.274 3.276 10.241 1.00 96.94 99 ARG A O 1
ATOM 727 N N . LEU A 1 100 ? 8.023 2.085 8.501 1.00 98.19 100 LEU A N 1
ATOM 728 C CA . LEU A 1 100 ? 6.698 1.629 8.079 1.00 98.19 100 LEU A CA 1
ATOM 729 C C . LEU A 1 100 ? 5.857 1.004 9.221 1.00 98.19 100 LEU A C 1
ATOM 731 O O . LEU A 1 100 ? 4.673 1.333 9.301 1.00 98.19 100 LEU A O 1
ATOM 735 N N . PRO A 1 101 ? 6.409 0.180 10.141 1.00 98.19 101 PRO A N 1
ATOM 736 C CA . PRO A 1 101 ? 5.630 -0.375 11.247 1.00 98.19 101 PRO A CA 1
ATOM 737 C C . PRO A 1 101 ? 4.994 0.685 12.155 1.00 98.19 101 PRO A C 1
ATOM 739 O O . PRO A 1 101 ? 3.836 0.529 12.533 1.00 98.19 101 PRO A O 1
ATOM 742 N N . SER A 1 102 ? 5.705 1.771 12.490 1.00 98.12 102 SER A N 1
ATOM 743 C CA . SER A 1 102 ? 5.152 2.812 13.372 1.00 98.12 102 SER A CA 1
ATOM 744 C C . SER A 1 102 ? 4.054 3.617 12.683 1.00 98.12 102 SER A C 1
ATOM 746 O O . SER A 1 102 ? 3.046 3.938 13.305 1.00 98.12 102 SER A O 1
ATOM 748 N N . VAL A 1 103 ? 4.198 3.867 11.378 1.00 98.38 103 VAL A N 1
ATOM 749 C CA . VAL A 1 103 ? 3.147 4.488 10.561 1.00 98.38 103 VAL A CA 1
ATOM 750 C C . VAL A 1 103 ? 1.898 3.611 10.537 1.00 98.38 103 VAL A C 1
ATOM 752 O O . VAL A 1 103 ? 0.802 4.088 10.812 1.00 98.38 103 VAL A O 1
ATOM 755 N N . VAL A 1 104 ? 2.041 2.312 10.258 1.00 98.50 104 VAL A N 1
ATOM 756 C CA . VAL A 1 104 ? 0.890 1.399 10.237 1.00 98.50 104 VAL A CA 1
ATOM 757 C C . VAL A 1 104 ? 0.233 1.311 11.615 1.00 98.50 104 VAL A C 1
ATOM 759 O O . VAL A 1 104 ? -0.992 1.344 11.694 1.00 98.50 104 VAL A O 1
ATOM 762 N N . GLN A 1 105 ? 1.007 1.256 12.702 1.00 98.44 105 GLN A N 1
ATOM 763 C CA . GLN A 1 105 ? 0.465 1.280 14.066 1.00 98.44 105 GLN A CA 1
ATOM 764 C C . GLN A 1 105 ? -0.383 2.527 14.328 1.00 98.44 105 GLN A C 1
ATOM 766 O O . GLN A 1 105 ? -1.478 2.405 14.879 1.00 98.44 105 GLN A O 1
ATOM 771 N N . GLU A 1 106 ? 0.071 3.697 13.882 1.00 98.69 106 GLU A N 1
ATOM 772 C CA . GLU A 1 106 ? -0.669 4.945 14.050 1.00 98.69 106 GLU A CA 1
ATOM 773 C C . GLU A 1 106 ? -1.971 4.970 13.235 1.00 98.69 106 GLU A C 1
ATOM 775 O O . GLU A 1 106 ? -3.031 5.334 13.751 1.00 98.69 106 GLU A O 1
ATOM 780 N N . LEU A 1 107 ? -1.942 4.476 11.993 1.00 98.50 107 LEU A N 1
ATOM 781 C CA . LEU A 1 107 ? -3.158 4.309 11.187 1.00 98.50 107 LEU A CA 1
ATOM 782 C C . LEU A 1 107 ? -4.140 3.318 11.831 1.00 98.50 107 LEU A C 1
ATOM 784 O O . LEU A 1 107 ? -5.355 3.514 11.784 1.00 98.50 107 LEU A O 1
ATOM 788 N N . MET A 1 108 ? -3.633 2.268 12.478 1.00 98.56 108 MET A N 1
ATOM 789 C CA . MET A 1 108 ? -4.464 1.328 13.230 1.00 98.56 108 MET A CA 1
ATOM 790 C C . MET A 1 108 ? -5.001 1.933 14.538 1.00 98.56 108 MET A C 1
ATOM 792 O O . MET A 1 108 ? -6.103 1.569 14.957 1.00 98.56 108 MET A O 1
ATOM 796 N N . ARG A 1 109 ? -4.287 2.865 15.189 1.00 98.50 109 ARG A N 1
ATOM 797 C CA . ARG A 1 109 ? -4.759 3.574 16.396 1.00 98.50 109 ARG A CA 1
ATOM 798 C C . ARG A 1 109 ? -6.037 4.359 16.105 1.00 98.50 109 ARG A C 1
ATOM 800 O O . ARG A 1 109 ? -7.029 4.194 16.821 1.00 98.50 109 ARG A O 1
ATOM 807 N N . VAL A 1 110 ? -6.038 5.146 15.029 1.00 98.44 110 VAL A N 1
ATOM 808 C CA . VAL A 1 110 ? -7.167 6.021 14.663 1.00 98.44 110 VAL A CA 1
ATOM 809 C C . VAL A 1 110 ? -8.397 5.260 14.158 1.00 98.44 110 VAL A C 1
ATOM 811 O O . VAL A 1 110 ? -9.505 5.789 14.226 1.00 98.44 110 VAL A O 1
ATOM 814 N N . LEU A 1 111 ? -8.239 4.019 13.687 1.00 98.69 111 LEU A N 1
ATOM 815 C CA . LEU A 1 111 ? -9.357 3.164 13.281 1.00 98.69 111 LEU A CA 1
ATOM 816 C C . LEU A 1 111 ? -10.187 2.698 14.480 1.00 98.69 111 LEU A C 1
ATOM 818 O O . LEU A 1 111 ? -9.636 2.325 15.513 1.00 98.69 111 LEU A O 1
ATOM 822 N N . LYS A 1 112 ? -11.512 2.656 14.342 1.00 98.62 112 LYS A N 1
ATOM 823 C CA . LYS A 1 112 ? -12.418 1.981 15.287 1.00 98.62 112 LYS A CA 1
ATOM 824 C C . LYS A 1 112 ? -12.151 0.472 15.324 1.00 98.62 112 LYS A C 1
ATOM 826 O O . LYS A 1 112 ? -11.649 -0.071 14.335 1.00 98.62 112 LYS A O 1
ATOM 831 N N . PRO A 1 113 ? -12.513 -0.235 16.409 1.00 98.38 113 PRO A N 1
ATOM 832 C CA . PRO A 1 113 ? -12.547 -1.695 16.399 1.00 98.38 113 PRO A CA 1
ATOM 833 C C . PRO A 1 113 ? -13.406 -2.208 15.232 1.00 98.38 113 PRO A C 1
ATOM 835 O O . PRO A 1 113 ? -14.493 -1.687 14.982 1.00 98.38 113 PRO A O 1
ATOM 838 N N . GLY A 1 114 ? -12.893 -3.172 14.464 1.00 98.12 114 GLY A N 1
ATOM 839 C CA . GLY A 1 114 ? -13.507 -3.629 13.209 1.00 98.12 114 GLY A CA 1
ATOM 840 C C . GLY A 1 114 ? -13.270 -2.731 11.982 1.00 98.12 114 GLY A C 1
ATOM 841 O O . GLY A 1 114 ? -13.668 -3.108 10.880 1.00 98.12 114 GLY A O 1
ATOM 842 N N . GLY A 1 115 ? -12.610 -1.580 12.139 1.00 98.19 115 GLY A N 1
ATOM 843 C CA . GLY A 1 115 ? -12.282 -0.659 11.050 1.00 98.19 115 GLY A CA 1
ATOM 844 C C . GLY A 1 115 ? -11.247 -1.216 10.067 1.00 98.19 115 GLY A C 1
ATOM 845 O O . GLY A 1 115 ? -10.481 -2.130 10.393 1.00 98.19 115 GLY A O 1
ATOM 846 N N . LEU A 1 116 ? -11.228 -0.663 8.851 1.00 98.12 116 LEU A N 1
ATOM 847 C CA . LEU A 1 116 ? -10.449 -1.192 7.724 1.00 98.12 116 LEU A CA 1
ATOM 848 C C . LEU A 1 116 ? -9.266 -0.294 7.352 1.00 98.12 116 LEU A C 1
ATOM 850 O O . LEU A 1 116 ? -9.446 0.893 7.112 1.00 98.12 116 LEU A O 1
ATOM 854 N N . LEU A 1 117 ? -8.082 -0.876 7.191 1.00 98.38 117 LEU A N 1
ATOM 855 C CA . LEU A 1 117 ? -6.951 -0.262 6.497 1.00 98.38 117 LEU A CA 1
ATOM 856 C C . LEU A 1 117 ? -6.781 -0.930 5.130 1.00 98.38 117 LEU A C 1
ATOM 858 O O . LEU A 1 117 ? -6.480 -2.122 5.060 1.00 98.38 117 LEU A O 1
ATOM 862 N N . LEU A 1 118 ? -6.952 -0.153 4.063 1.00 98.25 118 LEU A N 1
ATOM 863 C CA . LEU A 1 118 ? -6.694 -0.525 2.672 1.00 98.25 118 LEU A CA 1
ATOM 864 C C . LEU A 1 118 ? -5.443 0.218 2.205 1.00 98.25 118 LEU A C 1
ATOM 866 O O . LEU A 1 118 ? -5.459 1.443 2.136 1.00 98.25 118 LEU A O 1
ATOM 870 N N . ALA A 1 119 ? -4.372 -0.494 1.872 1.00 98.00 119 ALA A N 1
ATOM 871 C CA . ALA A 1 119 ? -3.133 0.112 1.396 1.00 98.00 119 ALA A CA 1
ATOM 872 C C . ALA A 1 119 ? -2.718 -0.455 0.037 1.00 98.00 119 ALA A C 1
ATOM 874 O O . ALA A 1 119 ? -2.888 -1.648 -0.199 1.00 98.00 119 ALA A O 1
ATOM 875 N N . THR A 1 120 ? -2.135 0.372 -0.830 1.00 97.69 120 THR A N 1
ATOM 876 C CA . THR A 1 120 ? -1.385 -0.084 -2.010 1.00 97.69 120 THR A CA 1
ATOM 877 C C . THR A 1 120 ? 0.042 0.440 -1.939 1.00 97.69 120 THR A C 1
ATOM 879 O O . THR A 1 120 ? 0.242 1.616 -1.639 1.00 97.69 120 THR A O 1
ATOM 882 N N . LEU A 1 121 ? 1.026 -0.429 -2.179 1.00 96.75 121 LEU A N 1
ATOM 883 C CA . LEU A 1 121 ? 2.457 -0.107 -2.101 1.00 96.75 121 LEU A CA 1
ATOM 884 C C . LEU A 1 121 ? 3.232 -0.792 -3.236 1.00 96.75 121 LEU A C 1
ATOM 886 O O . LEU A 1 121 ? 2.706 -1.700 -3.884 1.00 96.75 121 LEU A O 1
ATOM 890 N N . GLY A 1 122 ? 4.493 -0.416 -3.446 1.00 96.31 122 GLY A N 1
ATOM 891 C CA . GLY A 1 122 ? 5.419 -1.162 -4.302 1.00 96.31 122 GLY A CA 1
ATOM 892 C C . GLY A 1 122 ? 5.831 -2.510 -3.697 1.00 96.31 122 GLY A C 1
ATOM 893 O O . GLY A 1 122 ? 6.140 -2.602 -2.506 1.00 96.31 122 GLY A O 1
ATOM 894 N N . ALA A 1 123 ? 5.868 -3.562 -4.516 1.00 97.56 123 ALA A N 1
ATOM 895 C CA . ALA A 1 123 ? 6.307 -4.897 -4.120 1.00 97.56 123 ALA A CA 1
ATOM 896 C C . ALA A 1 123 ? 7.693 -5.234 -4.678 1.00 97.56 123 ALA A C 1
ATOM 898 O O . ALA A 1 123 ? 7.991 -4.994 -5.850 1.00 97.56 123 ALA A O 1
ATOM 899 N N . SER A 1 124 ? 8.505 -5.895 -3.860 1.00 97.00 124 SER A N 1
ATOM 900 C CA . SER A 1 124 ? 9.800 -6.458 -4.238 1.00 97.00 124 SER A CA 1
ATOM 901 C C . SER A 1 124 ? 9.830 -7.964 -3.965 1.00 97.00 124 SER A C 1
ATOM 903 O O . SER A 1 124 ? 9.358 -8.379 -2.908 1.00 97.00 124 SER A O 1
ATOM 905 N N . PRO A 1 125 ? 10.375 -8.802 -4.863 1.00 94.81 125 PRO A N 1
ATOM 906 C CA . PRO A 1 125 ? 10.345 -10.250 -4.678 1.00 94.81 125 PRO A CA 1
ATOM 907 C C . PRO A 1 125 ? 11.273 -10.719 -3.546 1.00 94.81 125 PRO A C 1
ATOM 909 O O . PRO A 1 125 ? 10.924 -11.655 -2.831 1.00 94.81 125 PRO A O 1
ATOM 912 N N . ASP A 1 126 ? 12.408 -10.035 -3.341 1.00 91.62 126 ASP A N 1
ATOM 913 C CA . ASP A 1 126 ? 13.501 -10.567 -2.514 1.00 91.62 126 ASP A CA 1
ATOM 914 C C . ASP A 1 126 ? 13.882 -9.632 -1.359 1.00 91.62 126 ASP A C 1
ATOM 916 O O . ASP A 1 126 ? 13.880 -10.027 -0.194 1.00 91.62 126 ASP A O 1
ATOM 920 N N . ARG A 1 127 ? 14.235 -8.380 -1.681 1.00 96.81 127 ARG A N 1
ATOM 921 C CA . ARG A 1 127 ? 14.770 -7.396 -0.728 1.00 96.81 127 ARG A CA 1
ATOM 922 C C . ARG A 1 127 ? 14.116 -6.041 -0.909 1.00 96.81 127 ARG A C 1
ATOM 924 O O . ARG A 1 127 ? 13.791 -5.667 -2.032 1.00 96.81 127 ARG A O 1
ATOM 931 N N . ASP A 1 128 ? 13.981 -5.294 0.174 1.00 98.38 128 ASP A N 1
ATOM 932 C CA . ASP A 1 128 ? 13.467 -3.931 0.100 1.00 98.38 128 ASP A CA 1
ATOM 933 C C . ASP A 1 128 ? 14.444 -3.044 -0.691 1.00 98.38 128 ASP A C 1
ATOM 935 O O . ASP A 1 128 ? 15.665 -3.190 -0.570 1.00 98.38 128 ASP A O 1
ATOM 939 N N . TRP A 1 129 ? 13.924 -2.143 -1.520 1.00 97.88 129 TRP A N 1
ATOM 940 C CA . TRP A 1 129 ? 14.740 -1.184 -2.270 1.00 97.88 129 TRP A CA 1
ATOM 941 C C . TRP A 1 129 ? 13.963 0.103 -2.545 1.00 97.88 129 TRP A C 1
ATOM 943 O O . TRP A 1 129 ? 12.736 0.089 -2.623 1.00 97.88 129 TRP A O 1
ATOM 953 N N . LEU A 1 130 ? 14.681 1.218 -2.671 1.00 96.75 130 LEU A N 1
ATOM 954 C CA . LEU A 1 130 ? 14.112 2.513 -3.027 1.00 96.75 130 LEU A CA 1
ATOM 955 C C . LEU A 1 130 ? 14.132 2.660 -4.546 1.00 96.75 130 LEU A C 1
ATOM 957 O O . LEU A 1 130 ? 15.205 2.627 -5.136 1.00 96.75 130 LEU A O 1
ATOM 961 N N . HIS A 1 131 ? 12.973 2.855 -5.168 1.00 93.06 131 HIS A N 1
ATOM 962 C CA . HIS A 1 131 ? 12.902 3.209 -6.578 1.00 93.06 131 HIS A CA 1
ATOM 963 C C . HIS A 1 131 ? 13.149 4.709 -6.731 1.00 93.06 131 HIS A C 1
ATOM 965 O O . HIS A 1 131 ? 12.255 5.529 -6.509 1.00 93.06 131 HIS A O 1
ATOM 971 N N . GLU A 1 132 ? 14.379 5.082 -7.086 1.00 90.19 132 GLU A N 1
ATOM 972 C CA . GLU A 1 132 ? 14.820 6.478 -7.122 1.00 90.19 132 GLU A CA 1
ATOM 973 C C . GLU A 1 132 ? 13.960 7.372 -8.033 1.00 90.19 132 GLU A C 1
ATOM 975 O O . GLU A 1 132 ? 13.648 8.487 -7.618 1.00 90.19 132 GLU A O 1
ATOM 980 N N . PRO A 1 133 ? 13.491 6.938 -9.219 1.00 87.44 133 PRO A N 1
ATOM 981 C CA . PRO A 1 133 ? 12.652 7.794 -10.054 1.00 87.44 133 PRO A CA 1
ATOM 982 C C . PRO A 1 133 ? 11.307 8.175 -9.419 1.00 87.44 133 PRO A C 1
ATOM 984 O O . PRO A 1 133 ? 10.808 9.264 -9.686 1.00 87.44 133 PRO A O 1
ATOM 987 N N . SER A 1 134 ? 10.705 7.307 -8.594 1.00 84.25 134 SER A N 1
ATOM 988 C CA . SER A 1 134 ? 9.446 7.617 -7.888 1.00 84.25 134 SER A CA 1
ATOM 989 C C . SER A 1 134 ? 9.635 8.023 -6.426 1.00 84.25 134 SER A C 1
ATOM 991 O O . SER A 1 134 ? 8.666 8.435 -5.793 1.00 84.25 134 SER A O 1
ATOM 993 N N . GLN A 1 135 ? 10.853 7.906 -5.884 1.00 89.81 135 GLN A N 1
ATOM 994 C CA . GLN A 1 135 ? 11.153 8.098 -4.459 1.00 89.81 135 GLN A CA 1
ATOM 995 C C . GLN A 1 135 ? 10.255 7.239 -3.542 1.00 89.81 135 GLN A C 1
ATOM 997 O O . GLN A 1 135 ? 9.893 7.650 -2.436 1.00 89.81 135 GLN A O 1
ATOM 1002 N N . GLY A 1 136 ? 9.878 6.049 -4.023 1.00 94.12 136 GLY A N 1
ATOM 1003 C CA . GLY A 1 136 ? 9.023 5.091 -3.324 1.00 94.12 136 GLY A CA 1
ATOM 1004 C C . GLY A 1 136 ? 9.753 3.778 -3.053 1.00 94.12 136 GLY A C 1
ATOM 1005 O O . GLY A 1 136 ? 10.440 3.239 -3.920 1.00 94.12 136 GLY A O 1
ATOM 1006 N N . TRP A 1 137 ? 9.617 3.256 -1.842 1.00 97.81 137 TRP A N 1
ATOM 1007 C CA . TRP A 1 137 ? 10.130 1.954 -1.444 1.00 97.81 137 TRP A CA 1
ATOM 1008 C C . TRP A 1 137 ? 9.268 0.823 -2.002 1.00 97.81 137 TRP A C 1
ATOM 1010 O O . TRP A 1 137 ? 8.041 0.825 -1.900 1.00 97.81 137 TRP A O 1
ATOM 1020 N N . CYS A 1 138 ? 9.942 -0.184 -2.543 1.00 98.19 138 CYS A N 1
ATOM 1021 C CA . CYS A 1 138 ? 9.364 -1.469 -2.894 1.00 98.19 138 CYS A CA 1
ATOM 1022 C C . CYS A 1 138 ? 9.693 -2.475 -1.793 1.00 98.19 138 CYS A C 1
ATOM 1024 O O . CYS A 1 138 ? 10.866 -2.696 -1.488 1.00 98.19 138 CYS A O 1
ATOM 1026 N N . TYR A 1 139 ? 8.670 -3.102 -1.214 1.00 98.44 139 TYR A N 1
ATOM 1027 C CA . TYR A 1 139 ? 8.817 -3.946 -0.030 1.00 98.44 139 TYR A CA 1
ATOM 1028 C C . TYR A 1 139 ? 8.713 -5.438 -0.347 1.00 98.44 139 TYR A C 1
ATOM 1030 O O . TYR A 1 139 ? 7.846 -5.892 -1.104 1.00 98.44 139 TYR A O 1
ATOM 1038 N N . SER A 1 140 ? 9.573 -6.206 0.307 1.00 97.94 140 SER A N 1
ATOM 1039 C CA . SER A 1 140 ? 9.487 -7.655 0.426 1.00 97.94 140 SER A CA 1
ATOM 1040 C C . SER A 1 140 ? 8.267 -8.079 1.244 1.00 97.94 140 SER A C 1
ATOM 1042 O O . SER A 1 140 ? 7.782 -7.356 2.122 1.00 97.94 140 SER A O 1
ATOM 1044 N N . GLU A 1 141 ? 7.804 -9.306 1.005 1.00 97.62 141 GLU A N 1
ATOM 1045 C CA . GLU A 1 141 ? 6.721 -9.906 1.788 1.00 97.62 141 GLU A CA 1
ATOM 1046 C C . GLU A 1 141 ? 7.038 -9.913 3.289 1.00 97.62 141 GLU A C 1
ATOM 1048 O O . GLU A 1 141 ? 6.175 -9.615 4.114 1.00 97.62 141 GLU A O 1
ATOM 1053 N N . ALA A 1 142 ? 8.286 -10.220 3.653 1.00 97.25 142 ALA A N 1
ATOM 1054 C CA . ALA A 1 142 ? 8.720 -10.286 5.043 1.00 97.25 142 ALA A CA 1
ATOM 1055 C C . ALA A 1 142 ? 8.574 -8.933 5.755 1.00 97.25 142 ALA A C 1
ATOM 1057 O O . ALA A 1 142 ? 8.100 -8.880 6.895 1.00 97.25 142 ALA A O 1
ATOM 1058 N N . THR A 1 143 ? 8.946 -7.839 5.087 1.00 98.06 143 THR A N 1
ATOM 1059 C CA . THR A 1 143 ? 8.790 -6.490 5.638 1.00 98.06 143 THR A CA 1
ATOM 1060 C C . THR A 1 143 ? 7.323 -6.108 5.761 1.00 98.06 143 THR A C 1
ATOM 1062 O O . THR A 1 143 ? 6.920 -5.633 6.823 1.00 98.06 143 THR A O 1
ATOM 1065 N N . LEU A 1 144 ? 6.498 -6.382 4.748 1.00 98.06 144 LEU A N 1
ATOM 1066 C CA . LEU A 1 144 ? 5.069 -6.076 4.820 1.00 98.06 144 LEU A CA 1
ATOM 1067 C C . LEU A 1 144 ? 4.350 -6.882 5.904 1.00 98.06 144 LEU A C 1
ATOM 1069 O O . LEU A 1 144 ? 3.572 -6.313 6.667 1.00 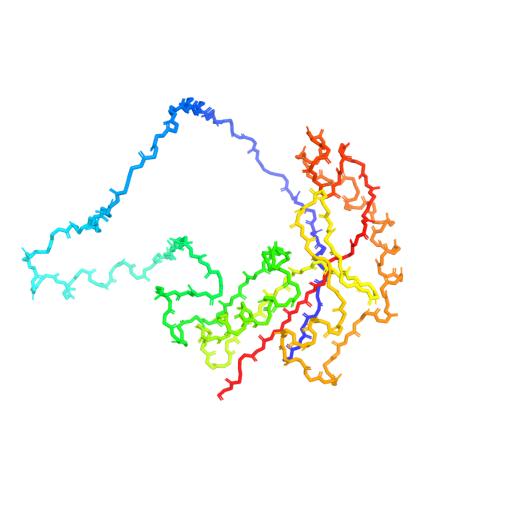98.06 144 LEU A O 1
ATOM 1073 N N . ARG A 1 145 ? 4.643 -8.180 6.044 1.00 97.75 145 ARG A N 1
ATOM 1074 C CA . ARG A 1 145 ? 4.067 -9.007 7.118 1.00 97.75 145 ARG A CA 1
ATOM 1075 C C . ARG A 1 145 ? 4.417 -8.472 8.499 1.00 97.75 145 ARG A C 1
ATOM 1077 O O . ARG A 1 145 ? 3.545 -8.420 9.358 1.00 97.75 145 ARG A O 1
ATOM 1084 N N . ARG A 1 146 ? 5.662 -8.034 8.697 1.00 97.81 146 ARG A N 1
ATOM 1085 C CA . ARG A 1 146 ? 6.110 -7.426 9.956 1.00 97.81 146 ARG A CA 1
ATOM 1086 C C . ARG A 1 146 ? 5.430 -6.082 10.209 1.00 97.81 146 ARG A C 1
ATOM 1088 O O . ARG A 1 146 ? 4.895 -5.869 11.289 1.00 97.81 146 ARG A O 1
ATOM 1095 N N . ALA A 1 147 ? 5.447 -5.186 9.224 1.00 98.19 147 ALA A N 1
ATOM 1096 C CA . ALA A 1 147 ? 4.925 -3.831 9.375 1.00 98.19 147 ALA A CA 1
ATOM 1097 C C . ALA A 1 147 ? 3.411 -3.804 9.600 1.00 98.19 147 ALA A C 1
ATOM 1099 O O . ALA A 1 147 ? 2.919 -3.012 10.398 1.00 98.19 147 ALA A O 1
ATOM 1100 N N . PHE A 1 148 ? 2.684 -4.700 8.934 1.00 98.19 148 PHE A N 1
ATOM 1101 C CA . PHE A 1 148 ? 1.240 -4.827 9.080 1.00 98.19 148 PHE A CA 1
ATOM 1102 C C . PHE A 1 148 ? 0.827 -5.859 10.124 1.00 98.19 148 PHE A C 1
ATOM 1104 O O . PHE A 1 148 ? -0.371 -6.089 10.258 1.00 98.19 148 PHE A O 1
ATOM 1111 N N . ASP A 1 149 ? 1.759 -6.469 10.862 1.00 97.38 149 ASP A N 1
ATOM 1112 C CA . ASP A 1 149 ? 1.468 -7.519 11.845 1.00 97.38 149 ASP A CA 1
ATOM 1113 C C . ASP A 1 149 ? 0.485 -8.564 11.275 1.00 97.38 149 ASP A C 1
ATOM 1115 O O . ASP A 1 149 ? -0.663 -8.707 11.713 1.00 97.38 149 ASP A O 1
ATOM 1119 N N . LEU A 1 150 ? 0.884 -9.173 10.154 1.00 96.50 150 LEU A N 1
ATOM 1120 C CA . LEU A 1 150 ? 0.093 -10.165 9.430 1.00 96.50 150 LEU A CA 1
ATOM 1121 C C . LEU A 1 150 ? 0.461 -11.564 9.916 1.00 96.50 150 LEU A C 1
ATOM 1123 O O . LEU A 1 150 ? 1.632 -11.945 9.900 1.00 96.50 150 LEU A O 1
ATOM 1127 N N . ALA A 1 151 ? -0.553 -12.361 10.255 1.00 95.38 151 ALA A N 1
ATOM 1128 C CA . ALA A 1 151 ? -0.362 -13.759 10.620 1.00 95.38 151 ALA A CA 1
ATOM 1129 C C . ALA A 1 151 ? 0.341 -14.533 9.483 1.00 95.38 151 ALA A C 1
ATOM 1131 O O . ALA A 1 151 ? 0.067 -14.242 8.309 1.00 95.38 151 ALA A O 1
ATOM 1132 N N . PRO A 1 152 ? 1.203 -15.522 9.780 1.00 93.31 152 PRO A N 1
ATOM 1133 C CA . PRO A 1 152 ? 1.858 -16.357 8.765 1.00 93.31 152 PRO A CA 1
ATOM 1134 C C . PRO A 1 152 ? 0.885 -16.961 7.739 1.00 93.31 152 PRO A C 1
ATOM 1136 O O . PRO A 1 152 ? 1.177 -17.011 6.547 1.00 93.31 152 PRO A O 1
ATOM 1139 N N . GLU A 1 153 ? -0.316 -17.309 8.184 1.00 95.25 153 GLU A N 1
ATOM 1140 C CA . GLU A 1 153 ? -1.396 -17.941 7.427 1.00 95.25 153 GLU A CA 1
ATOM 1141 C C . GLU A 1 153 ? -2.149 -16.949 6.531 1.00 95.25 153 GLU A C 1
ATOM 1143 O O . GLU A 1 153 ? -2.998 -17.352 5.734 1.00 95.25 153 GLU A O 1
ATOM 1148 N N . THR A 1 154 ? -1.857 -15.648 6.652 1.00 96.00 154 THR A N 1
ATOM 1149 C CA . THR A 1 154 ? -2.438 -14.618 5.786 1.00 96.00 154 THR A CA 1
ATOM 1150 C C . THR A 1 154 ? -2.112 -14.958 4.329 1.00 96.00 154 THR A C 1
ATOM 1152 O O . THR A 1 154 ? -0.924 -15.054 3.991 1.00 96.00 154 THR A O 1
ATOM 1155 N N . PRO A 1 155 ? -3.129 -15.132 3.460 1.00 96.62 155 PRO A N 1
ATOM 1156 C CA . PRO A 1 155 ? -2.914 -15.445 2.056 1.00 96.62 155 PRO A CA 1
ATOM 1157 C C . PRO A 1 155 ? -2.041 -14.396 1.379 1.00 96.62 155 PRO A C 1
ATOM 1159 O O . PRO A 1 155 ? -2.192 -13.201 1.623 1.00 96.62 155 PRO A O 1
ATOM 1162 N N . SER A 1 156 ? -1.159 -14.856 0.502 1.00 95.75 156 SER A N 1
ATOM 1163 C CA . SER A 1 156 ? -0.223 -14.022 -0.240 1.00 95.75 156 SER A CA 1
ATOM 1164 C C . SER A 1 156 ? -0.012 -14.599 -1.630 1.00 95.75 156 SER A C 1
ATOM 1166 O O . SER A 1 156 ? -0.131 -15.807 -1.841 1.00 95.75 156 SER A O 1
ATOM 1168 N N . ASN A 1 157 ? 0.283 -13.720 -2.579 1.00 95.69 157 ASN A N 1
ATOM 1169 C CA . ASN A 1 157 ? 0.612 -14.052 -3.960 1.00 95.69 157 ASN A CA 1
ATOM 1170 C C . ASN A 1 157 ? 2.050 -13.647 -4.328 1.00 95.69 157 ASN A C 1
ATOM 1172 O O . ASN A 1 157 ? 2.381 -13.617 -5.511 1.00 95.69 157 ASN A O 1
ATOM 1176 N N . TYR A 1 158 ? 2.915 -13.360 -3.347 1.00 96.31 158 TYR A N 1
ATOM 1177 C CA . TYR A 1 158 ? 4.333 -13.059 -3.598 1.00 96.31 158 TYR A CA 1
ATOM 1178 C C . TYR A 1 158 ? 5.073 -14.221 -4.273 1.00 96.31 158 TYR A C 1
ATOM 1180 O O . TYR A 1 158 ? 5.961 -14.002 -5.090 1.00 96.31 158 TYR A O 1
ATOM 1188 N N . ASN A 1 159 ? 4.643 -15.463 -4.040 1.00 95.50 159 ASN A N 1
ATOM 1189 C CA . ASN A 1 159 ? 5.139 -16.634 -4.770 1.00 95.50 159 ASN A CA 1
ATOM 1190 C C . ASN A 1 159 ? 4.847 -16.598 -6.286 1.00 95.50 159 ASN A C 1
ATOM 1192 O O . ASN A 1 159 ? 5.456 -17.354 -7.038 1.00 95.50 159 ASN A O 1
ATOM 1196 N N . ARG A 1 160 ? 3.931 -15.731 -6.737 1.00 96.94 160 ARG A N 1
ATOM 1197 C CA . ARG A 1 160 ? 3.578 -15.502 -8.147 1.00 96.94 160 ARG A CA 1
ATOM 1198 C C . ARG A 1 160 ? 4.152 -14.191 -8.689 1.00 96.94 160 ARG A C 1
ATOM 1200 O O . ARG A 1 160 ? 3.715 -13.739 -9.741 1.00 96.94 160 ARG A O 1
ATOM 1207 N N . TYR A 1 161 ? 5.115 -13.570 -8.001 1.00 96.69 161 TYR A N 1
ATOM 1208 C CA . TYR A 1 161 ? 5.667 -12.270 -8.399 1.00 96.69 161 TYR A CA 1
ATOM 1209 C C . TYR A 1 161 ? 6.131 -12.249 -9.860 1.00 96.69 161 TYR A C 1
ATOM 1211 O O . TYR A 1 161 ? 5.719 -11.381 -10.615 1.00 96.69 161 TYR A O 1
ATOM 1219 N N . ALA A 1 162 ? 6.936 -13.227 -10.288 1.00 96.88 162 ALA A N 1
ATOM 1220 C CA . ALA A 1 162 ? 7.454 -13.265 -11.658 1.00 96.88 162 ALA A CA 1
ATOM 1221 C C . ALA A 1 162 ? 6.335 -13.367 -12.713 1.00 96.88 162 ALA A C 1
ATOM 1223 O O . ALA A 1 162 ? 6.358 -12.647 -13.704 1.00 96.88 162 ALA A O 1
ATOM 1224 N N . GLU A 1 163 ? 5.333 -14.218 -12.469 1.00 97.44 163 GLU A N 1
ATOM 1225 C CA . GLU A 1 163 ? 4.159 -14.375 -13.338 1.00 97.44 163 GLU A CA 1
ATOM 1226 C C . GLU A 1 163 ? 3.363 -13.064 -13.445 1.00 97.44 163 GLU A C 1
ATOM 1228 O O . GLU A 1 163 ? 3.006 -12.630 -14.539 1.00 97.44 163 GLU A O 1
ATOM 1233 N N . LEU A 1 164 ? 3.093 -12.420 -12.306 1.00 96.62 164 LEU A N 1
ATOM 1234 C CA . LEU A 1 164 ? 2.314 -11.183 -12.236 1.00 96.62 164 LEU A CA 1
ATOM 1235 C C . LEU A 1 164 ? 3.065 -9.988 -12.832 1.00 96.62 164 LEU A C 1
ATOM 1237 O O . LEU A 1 164 ? 2.449 -9.143 -13.480 1.00 96.62 164 LEU A O 1
ATOM 1241 N N . MET A 1 165 ? 4.384 -9.937 -12.655 1.00 96.75 165 MET A N 1
ATOM 1242 C CA . MET A 1 165 ? 5.236 -8.907 -13.232 1.00 96.75 165 MET A CA 1
ATOM 1243 C C . MET A 1 165 ? 5.301 -9.020 -14.757 1.00 96.75 165 MET A C 1
ATOM 1245 O O . MET A 1 165 ? 5.248 -8.003 -15.448 1.00 96.75 165 MET A O 1
ATOM 1249 N N . GLU A 1 166 ? 5.363 -10.242 -15.290 1.00 97.25 166 GLU A N 1
ATOM 1250 C CA . GLU A 1 166 ? 5.303 -10.466 -16.736 1.00 97.25 166 GLU A CA 1
ATOM 1251 C C . GLU A 1 166 ? 3.933 -10.071 -17.295 1.00 97.25 166 GLU A C 1
ATOM 1253 O O . GLU A 1 166 ? 3.847 -9.295 -18.245 1.00 97.25 166 GLU A O 1
ATOM 1258 N N . ALA A 1 167 ? 2.848 -10.480 -16.629 1.00 96.81 167 ALA A N 1
ATOM 1259 C CA . ALA A 1 167 ? 1.498 -10.069 -17.008 1.00 96.81 167 ALA A CA 1
ATOM 1260 C C . ALA A 1 167 ? 1.308 -8.540 -16.969 1.00 96.81 167 ALA A C 1
ATOM 1262 O O . ALA A 1 167 ? 0.566 -7.988 -17.785 1.00 96.81 167 ALA A O 1
ATOM 1263 N N . LEU A 1 168 ? 1.971 -7.846 -16.035 1.00 95.88 168 LEU A N 1
ATOM 1264 C CA . LEU A 1 168 ? 2.006 -6.387 -15.997 1.00 95.88 168 LEU A CA 1
ATOM 1265 C C . LEU A 1 168 ? 2.748 -5.838 -17.219 1.00 95.88 168 LEU A C 1
ATOM 1267 O O . LEU A 1 168 ? 2.192 -5.004 -17.926 1.00 95.88 168 LEU A O 1
ATOM 1271 N N . ARG A 1 169 ? 3.961 -6.316 -17.513 1.00 95.62 169 ARG A N 1
ATOM 1272 C CA . ARG A 1 169 ? 4.750 -5.873 -18.679 1.00 95.62 169 ARG A CA 1
ATOM 1273 C C . ARG A 1 169 ? 4.002 -6.057 -19.998 1.00 95.62 169 ARG A C 1
ATOM 1275 O O . ARG A 1 169 ? 4.019 -5.141 -20.820 1.00 95.62 169 ARG A O 1
ATOM 1282 N N . ASP A 1 170 ? 3.272 -7.156 -20.137 1.00 96.69 170 ASP A N 1
ATOM 1283 C CA . ASP A 1 170 ? 2.472 -7.477 -21.323 1.00 96.69 170 ASP A CA 1
ATOM 1284 C C . ASP A 1 170 ? 1.116 -6.748 -21.381 1.00 96.69 170 ASP A C 1
ATOM 1286 O O . ASP A 1 170 ? 0.355 -6.892 -22.345 1.00 96.69 170 ASP A O 1
ATOM 1290 N N . CYS A 1 171 ? 0.781 -5.941 -20.371 1.00 96.00 171 CYS A N 1
ATOM 1291 C CA . CYS A 1 171 ? -0.507 -5.265 -20.292 1.00 96.00 171 CYS A CA 1
ATOM 1292 C C . CYS A 1 171 ? -0.608 -4.089 -21.278 1.00 96.00 171 CYS A 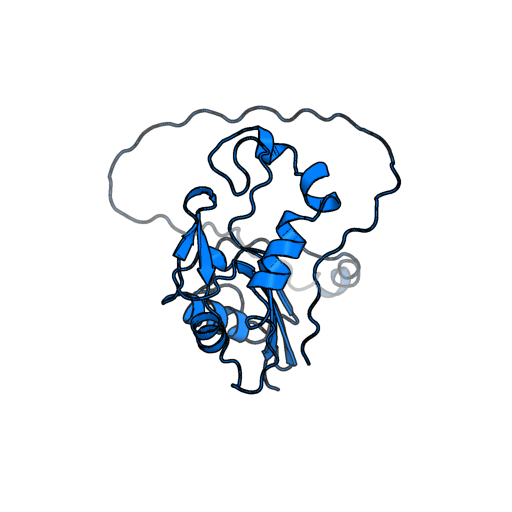C 1
ATOM 1294 O O . CYS A 1 171 ? -0.277 -2.945 -20.964 1.00 96.00 171 CYS A O 1
ATOM 1296 N N . VAL A 1 172 ? -1.153 -4.374 -22.464 1.00 94.94 172 VAL A N 1
ATOM 1297 C CA . VAL A 1 172 ? -1.438 -3.385 -23.519 1.00 94.94 172 VAL A CA 1
ATOM 1298 C C . VAL A 1 172 ? -2.307 -2.231 -23.012 1.00 94.94 172 VAL A C 1
ATOM 1300 O O . VAL A 1 172 ? -2.017 -1.079 -23.310 1.00 94.94 172 VAL A O 1
ATOM 1303 N N . GLU A 1 173 ? -3.331 -2.525 -22.204 1.00 95.12 173 GLU A N 1
ATOM 1304 C CA . GLU A 1 173 ? -4.240 -1.513 -21.648 1.00 95.12 173 GLU A CA 1
ATOM 1305 C C . GLU A 1 173 ? -3.479 -0.458 -20.830 1.00 95.12 173 GLU A C 1
ATOM 1307 O O . GLU A 1 173 ? -3.675 0.736 -21.035 1.00 95.12 173 GLU A O 1
ATOM 1312 N N . LEU A 1 174 ? -2.593 -0.877 -19.921 1.00 91.56 174 LEU A N 1
ATOM 1313 C CA . LEU A 1 174 ? -1.838 0.052 -19.075 1.00 91.56 174 LEU A CA 1
ATOM 1314 C C . LEU A 1 174 ? -0.733 0.766 -19.854 1.00 91.56 174 LEU A C 1
ATOM 1316 O O . LEU A 1 174 ? -0.520 1.960 -19.645 1.00 91.56 174 LEU A O 1
ATOM 1320 N N . ARG A 1 175 ? -0.075 0.059 -20.778 1.00 93.44 175 ARG A N 1
ATOM 1321 C CA . ARG A 1 175 ? 0.942 0.627 -21.668 1.00 93.44 175 ARG A CA 1
ATOM 1322 C C . ARG A 1 175 ? 0.378 1.763 -22.520 1.00 93.44 175 ARG A C 1
ATOM 1324 O O . ARG A 1 175 ? 0.963 2.843 -22.569 1.00 93.44 175 ARG A O 1
ATOM 1331 N N . ASP A 1 176 ? -0.746 1.519 -23.187 1.00 93.56 176 ASP A N 1
ATOM 1332 C CA . ASP A 1 176 ? -1.301 2.444 -24.180 1.00 93.56 176 ASP A CA 1
ATOM 1333 C C . ASP A 1 176 ? -2.088 3.592 -23.520 1.00 93.56 176 ASP A C 1
ATOM 1335 O O . ASP A 1 176 ? -2.267 4.648 -24.127 1.00 93.56 176 ASP A O 1
ATOM 1339 N N . ASN A 1 177 ? -2.496 3.428 -22.254 1.00 94.25 177 ASN A N 1
ATOM 1340 C CA . ASN A 1 177 ? -3.198 4.446 -21.464 1.00 94.25 177 ASN A CA 1
ATOM 1341 C C . ASN A 1 177 ? -2.326 5.083 -20.369 1.00 94.25 177 ASN A C 1
ATOM 1343 O O . ASN A 1 177 ? -2.843 5.546 -19.347 1.00 94.25 177 ASN A O 1
ATOM 1347 N N . LEU A 1 178 ? -1.005 5.145 -20.569 1.00 91.56 178 LEU A N 1
ATOM 1348 C CA . LEU A 1 178 ? -0.118 5.875 -19.664 1.00 91.56 178 LEU A CA 1
ATOM 1349 C C . LEU A 1 178 ? -0.574 7.332 -19.501 1.00 91.56 178 LEU A C 1
ATOM 1351 O O . LEU A 1 178 ? -0.840 8.056 -20.464 1.00 91.56 178 LEU A O 1
ATOM 1355 N N . ALA A 1 179 ? -0.635 7.787 -18.250 1.00 89.62 179 ALA A N 1
ATOM 1356 C CA . ALA A 1 179 ? -1.028 9.153 -17.945 1.00 89.62 179 ALA A CA 1
ATOM 1357 C C . ALA A 1 179 ? -0.062 10.166 -18.587 1.00 89.62 179 ALA A C 1
ATOM 1359 O O . ALA A 1 179 ? 1.158 10.006 -18.553 1.00 89.62 179 ALA A O 1
ATOM 1360 N N . ARG A 1 180 ? -0.608 11.269 -19.119 1.00 92.00 180 ARG A N 1
ATOM 1361 C CA . ARG A 1 180 ? 0.150 12.279 -19.887 1.00 92.00 180 ARG A CA 1
ATOM 1362 C C . ARG A 1 180 ? 1.359 12.868 -19.154 1.00 92.00 180 ARG A C 1
ATOM 1364 O O . ARG A 1 180 ? 2.255 13.392 -19.807 1.00 92.00 180 ARG A O 1
ATOM 1371 N N . PHE A 1 181 ? 1.382 12.837 -17.822 1.00 89.19 181 PHE A N 1
ATOM 1372 C CA . PHE A 1 181 ? 2.501 13.380 -17.053 1.00 89.19 181 PHE A CA 1
ATOM 1373 C C . PHE A 1 181 ? 3.774 12.528 -17.175 1.00 89.19 181 PHE A C 1
ATOM 1375 O O . PHE A 1 181 ? 4.860 13.098 -17.138 1.00 89.19 181 PHE A O 1
ATOM 1382 N N . TYR A 1 182 ? 3.661 11.215 -17.418 1.00 87.94 182 TYR A N 1
ATOM 1383 C CA . TYR A 1 182 ? 4.816 10.329 -17.619 1.00 87.94 182 TYR A CA 1
ATOM 1384 C C . TYR A 1 182 ? 5.654 10.717 -18.847 1.00 87.94 182 TYR A C 1
ATOM 1386 O O . TYR A 1 182 ? 6.859 10.499 -18.884 1.00 87.94 182 TYR A O 1
ATOM 1394 N N . PHE A 1 183 ? 5.045 11.388 -19.825 1.00 92.19 183 PHE A N 1
ATOM 1395 C CA . PHE A 1 183 ? 5.714 11.864 -21.038 1.00 92.19 183 PHE A CA 1
ATOM 1396 C C . PHE A 1 183 ? 6.480 13.186 -20.845 1.00 92.19 183 PHE A C 1
ATOM 1398 O O . PHE A 1 183 ? 7.123 13.655 -21.782 1.00 92.19 183 PHE A O 1
ATOM 1405 N N . ARG A 1 184 ? 6.391 13.825 -19.667 1.00 90.81 184 ARG A N 1
ATOM 1406 C CA . ARG A 1 184 ? 6.919 15.186 -19.435 1.00 90.81 184 ARG A CA 1
ATOM 1407 C C . ARG A 1 184 ? 8.295 15.230 -18.773 1.00 90.81 184 ARG A C 1
ATOM 1409 O O . ARG A 1 184 ? 8.976 16.241 -18.912 1.00 90.81 184 ARG A O 1
ATOM 1416 N N . SER A 1 185 ? 8.687 14.192 -18.037 1.00 86.19 185 SER A N 1
ATOM 1417 C CA . SER A 1 185 ? 9.963 14.146 -17.314 1.00 86.19 185 SER A CA 1
ATOM 1418 C C . SER A 1 185 ? 10.549 12.734 -17.278 1.00 86.19 185 SER A C 1
ATOM 1420 O O . SER A 1 185 ? 9.855 11.748 -17.538 1.00 86.19 185 SER A O 1
ATOM 1422 N N . GLY A 1 186 ? 11.836 12.646 -16.932 1.00 82.88 186 GLY A N 1
ATOM 1423 C CA . GLY A 1 186 ? 12.499 11.386 -16.591 1.00 82.88 186 GLY A CA 1
ATOM 1424 C C . GLY A 1 186 ? 12.450 11.033 -15.099 1.00 82.88 186 GLY A C 1
ATOM 1425 O O . GLY A 1 186 ? 12.874 9.951 -14.716 1.00 82.88 186 GLY A O 1
ATOM 1426 N N . GLU A 1 187 ? 11.941 11.936 -14.262 1.00 82.12 187 GLU A N 1
ATOM 1427 C CA . GLU A 1 187 ? 11.897 11.814 -12.798 1.00 82.12 187 GLU A CA 1
ATOM 1428 C C . GLU A 1 187 ? 10.525 11.297 -12.349 1.00 82.12 187 GLU A C 1
ATOM 1430 O O . GLU A 1 187 ? 9.734 12.021 -11.744 1.00 82.12 187 GLU A O 1
ATOM 1435 N N . ASN A 1 188 ? 10.172 10.086 -12.778 1.00 84.12 188 ASN A N 1
ATOM 1436 C CA . ASN A 1 188 ? 8.913 9.436 -12.420 1.00 84.12 188 ASN A CA 1
ATOM 1437 C C . ASN A 1 188 ? 8.981 7.917 -12.664 1.00 84.12 188 ASN A C 1
ATOM 1439 O O . ASN A 1 188 ? 9.971 7.388 -13.162 1.00 84.12 188 ASN A O 1
ATOM 1443 N N . GLY A 1 189 ? 7.887 7.218 -12.349 1.00 83.38 189 GLY A N 1
ATOM 1444 C CA . GLY A 1 189 ? 7.750 5.766 -12.511 1.00 83.38 189 GLY A CA 1
ATOM 1445 C C . GLY A 1 189 ? 7.870 5.208 -13.937 1.00 83.38 189 GLY A C 1
ATOM 1446 O O . GLY A 1 189 ? 8.130 4.019 -14.079 1.00 83.38 189 GLY A O 1
ATOM 1447 N N . MET A 1 190 ? 7.668 6.027 -14.975 1.00 90.19 190 MET A N 1
ATOM 1448 C CA . MET A 1 190 ? 7.704 5.625 -16.392 1.00 90.19 190 MET A CA 1
ATOM 1449 C C . MET A 1 190 ? 8.348 6.740 -17.233 1.00 90.19 190 MET A C 1
ATOM 1451 O O . MET A 1 190 ? 7.641 7.483 -17.928 1.00 90.19 190 MET A O 1
ATOM 1455 N N . PRO A 1 191 ? 9.681 6.901 -17.148 1.00 86.62 191 PRO A N 1
ATOM 1456 C CA . PRO A 1 191 ? 10.402 8.013 -17.756 1.00 86.62 191 PRO A CA 1
ATOM 1457 C C . PRO A 1 191 ? 10.081 8.174 -19.241 1.00 86.62 191 PRO A C 1
ATOM 1459 O O . PRO A 1 191 ? 10.179 7.219 -20.016 1.00 86.62 191 PRO A O 1
ATOM 1462 N N . TRP A 1 192 ? 9.723 9.394 -19.645 1.00 90.50 192 TRP A N 1
ATOM 1463 C CA . TRP A 1 192 ? 9.425 9.735 -21.044 1.00 90.50 192 TRP A CA 1
ATOM 1464 C C . TRP A 1 192 ? 8.296 8.901 -21.673 1.00 90.50 192 TRP A C 1
ATOM 1466 O O . TRP A 1 192 ? 8.255 8.720 -22.889 1.00 90.50 192 TRP A O 1
ATOM 1476 N N . GLY A 1 193 ? 7.382 8.384 -20.847 1.00 90.50 193 GLY A N 1
ATOM 1477 C CA . GLY A 1 193 ? 6.276 7.533 -21.285 1.00 90.50 193 GLY A CA 1
ATOM 1478 C C . GLY A 1 193 ? 6.715 6.157 -21.785 1.00 90.50 193 GLY A C 1
ATOM 1479 O O . GLY A 1 193 ? 5.929 5.463 -22.431 1.00 90.50 193 GLY A O 1
ATOM 1480 N N . LYS A 1 194 ? 7.959 5.745 -21.512 1.00 92.69 194 LYS A N 1
ATOM 1481 C CA . LYS A 1 194 ? 8.409 4.388 -21.811 1.00 92.69 194 LYS A CA 1
ATOM 1482 C C . LYS A 1 194 ? 7.755 3.430 -20.819 1.00 92.69 194 LYS A C 1
ATOM 1484 O O . LYS A 1 194 ? 8.008 3.506 -19.621 1.00 92.69 194 LYS A O 1
ATOM 1489 N N . TRP A 1 195 ? 6.957 2.503 -21.338 1.00 94.44 195 TRP A N 1
ATOM 1490 C CA . TRP A 1 195 ? 6.429 1.397 -20.550 1.00 94.44 195 TRP A CA 1
ATOM 1491 C C . TRP A 1 195 ? 7.538 0.399 -20.229 1.00 94.44 195 TRP A C 1
ATOM 1493 O O . TRP A 1 195 ? 7.996 -0.344 -21.098 1.00 94.44 195 TRP A O 1
ATOM 1503 N N . ASP A 1 196 ? 7.991 0.435 -18.984 1.00 93.69 196 ASP A N 1
ATOM 1504 C CA . ASP A 1 196 ? 9.040 -0.433 -18.458 1.00 93.69 196 ASP A CA 1
ATOM 1505 C C . ASP A 1 196 ? 8.856 -0.564 -16.937 1.00 93.69 196 ASP A C 1
ATOM 1507 O O . ASP A 1 196 ? 9.647 -0.015 -16.164 1.00 93.69 196 ASP A O 1
ATOM 1511 N N . PRO A 1 197 ? 7.754 -1.193 -16.475 1.00 93.88 197 PRO A N 1
ATOM 1512 C CA . PRO A 1 197 ? 7.502 -1.327 -15.048 1.00 93.88 197 PRO A CA 1
ATOM 1513 C C . PRO A 1 197 ? 8.668 -2.077 -14.393 1.00 93.88 197 PRO A C 1
ATOM 1515 O O . PRO A 1 197 ? 9.069 -3.158 -14.839 1.00 93.88 197 PRO A O 1
ATOM 1518 N N . GLN A 1 198 ? 9.196 -1.498 -13.314 1.00 93.62 198 GLN A N 1
ATOM 1519 C CA . GLN A 1 198 ? 10.300 -2.072 -12.534 1.00 93.62 198 GLN A CA 1
ATOM 1520 C C . GLN A 1 198 ? 9.818 -2.849 -11.306 1.00 93.62 198 GLN A C 1
ATOM 1522 O O . GLN A 1 198 ? 10.540 -3.695 -10.785 1.00 93.62 198 GLN A O 1
ATOM 1527 N N . TYR A 1 199 ? 8.589 -2.589 -10.869 1.00 94.88 199 TYR A N 1
ATOM 1528 C CA . TYR A 1 199 ? 7.920 -3.284 -9.780 1.00 94.88 199 TYR A CA 1
ATOM 1529 C C . TYR A 1 199 ? 6.420 -3.387 -10.060 1.00 94.88 199 TYR A C 1
ATOM 1531 O O . TY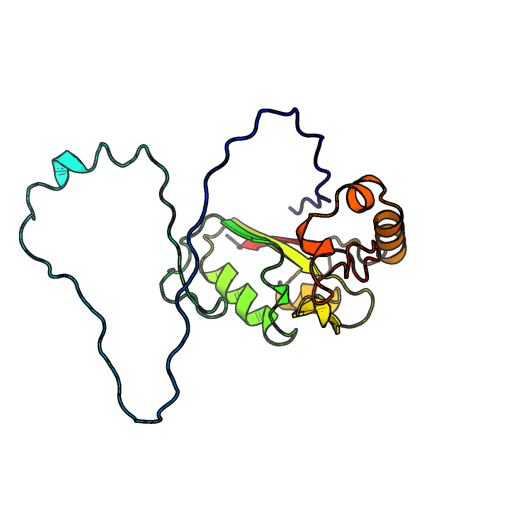R A 1 199 ? 5.862 -2.609 -10.836 1.00 94.88 199 TYR A O 1
ATOM 1539 N N . GLN A 1 200 ? 5.764 -4.336 -9.398 1.00 94.19 200 GLN A N 1
ATOM 1540 C CA . GLN A 1 200 ? 4.307 -4.421 -9.343 1.00 94.19 200 GLN A CA 1
ATOM 1541 C C . GLN A 1 200 ? 3.786 -3.788 -8.049 1.00 94.19 200 GLN A C 1
ATOM 1543 O O . GLN A 1 200 ? 4.460 -3.819 -7.017 1.00 94.19 200 GLN A O 1
ATOM 1548 N N . SER A 1 201 ? 2.570 -3.251 -8.078 1.00 94.00 201 SER A N 1
ATOM 1549 C CA . SER A 1 201 ? 1.882 -2.844 -6.852 1.00 94.00 201 SER A CA 1
ATOM 1550 C C . SER A 1 201 ? 1.342 -4.061 -6.097 1.00 94.00 201 SER A C 1
ATOM 1552 O O . SER A 1 201 ? 0.908 -5.045 -6.699 1.00 94.00 201 SER A O 1
ATOM 1554 N N . VAL A 1 202 ? 1.307 -3.970 -4.772 1.00 96.12 202 VAL A N 1
ATOM 1555 C CA . VAL A 1 202 ? 0.647 -4.924 -3.876 1.00 96.12 202 VAL A CA 1
ATOM 1556 C C . VAL A 1 202 ? -0.398 -4.202 -3.035 1.00 96.12 202 VAL A C 1
ATOM 1558 O O . VAL A 1 202 ? -0.174 -3.079 -2.589 1.00 96.12 202 VAL A O 1
ATOM 1561 N N . GLY A 1 203 ? -1.551 -4.842 -2.837 1.00 97.00 203 GLY A N 1
ATOM 1562 C CA . GLY A 1 203 ? -2.607 -4.360 -1.950 1.00 97.00 203 GLY A CA 1
ATOM 1563 C C . GLY A 1 203 ? -2.551 -5.040 -0.583 1.00 97.00 203 GLY A C 1
ATOM 1564 O O . GLY A 1 203 ? -2.270 -6.225 -0.503 1.00 97.00 203 GLY A O 1
ATOM 1565 N N . ILE A 1 204 ? -2.849 -4.339 0.504 1.00 97.69 204 ILE A N 1
ATOM 1566 C CA . ILE A 1 204 ? -3.021 -4.948 1.827 1.00 97.69 204 ILE A CA 1
ATOM 1567 C C . ILE A 1 204 ? -4.348 -4.482 2.406 1.00 97.69 204 ILE A C 1
ATOM 1569 O O . ILE A 1 204 ? -4.639 -3.289 2.426 1.00 97.69 204 ILE A O 1
ATOM 1573 N N . LEU A 1 205 ? -5.137 -5.434 2.903 1.00 96.88 205 LEU A N 1
ATOM 1574 C CA . LEU A 1 205 ? -6.328 -5.170 3.701 1.00 96.88 205 LEU A CA 1
ATOM 1575 C C . LEU A 1 205 ? -6.097 -5.690 5.120 1.00 96.88 205 LEU A C 1
ATOM 1577 O O . LEU A 1 205 ? -5.987 -6.900 5.329 1.00 96.88 205 LEU A O 1
ATOM 1581 N N . LYS A 1 206 ? -6.058 -4.784 6.096 1.00 96.69 206 LYS A N 1
ATOM 1582 C CA . LYS A 1 206 ? -5.994 -5.115 7.524 1.00 96.69 206 LYS A CA 1
ATOM 1583 C C . LYS A 1 206 ? -7.272 -4.654 8.211 1.00 96.69 206 LYS A C 1
ATOM 1585 O O . LYS A 1 206 ? -7.775 -3.570 7.941 1.00 96.69 206 LYS A O 1
ATOM 1590 N N . VAL A 1 207 ? -7.795 -5.490 9.100 1.00 97.50 207 VAL A N 1
ATOM 1591 C CA . VAL A 1 207 ? -8.965 -5.173 9.927 1.00 97.50 207 VAL A CA 1
ATOM 1592 C C . VAL A 1 207 ? -8.483 -4.986 11.357 1.00 97.50 207 VAL A C 1
ATOM 1594 O O . VAL A 1 207 ? -7.718 -5.820 11.851 1.00 97.50 207 VAL A O 1
ATOM 1597 N N . LYS A 1 208 ? -8.899 -3.904 12.022 1.00 97.56 208 LYS A N 1
ATOM 1598 C CA . LYS A 1 208 ? -8.608 -3.718 13.447 1.00 97.56 208 LYS A CA 1
ATOM 1599 C C . LYS A 1 208 ? -9.387 -4.751 14.254 1.00 97.56 208 LYS A C 1
ATOM 1601 O O . LYS A 1 208 ? -10.571 -4.963 13.997 1.00 97.56 208 LYS A O 1
ATOM 1606 N N . ALA A 1 209 ? -8.727 -5.385 15.220 1.00 93.94 209 ALA A N 1
ATOM 1607 C CA . ALA A 1 209 ? -9.402 -6.281 16.152 1.00 93.94 209 ALA A CA 1
ATOM 1608 C C . ALA A 1 209 ? -10.560 -5.556 16.866 1.00 93.94 209 ALA A C 1
ATOM 1610 O O . ALA A 1 209 ? -10.506 -4.336 17.047 1.00 93.94 209 ALA A O 1
ATOM 1611 N N . ALA A 1 210 ? -11.609 -6.316 17.188 1.00 84.81 210 ALA A N 1
ATOM 1612 C CA . ALA A 1 210 ? -12.778 -5.839 17.924 1.00 84.81 210 ALA A CA 1
ATOM 1613 C C . ALA A 1 210 ? -12.452 -5.567 19.399 1.00 84.81 210 ALA A C 1
ATOM 1615 O O . ALA A 1 210 ? -11.564 -6.270 19.936 1.00 84.81 210 ALA A O 1
#

Secondary structure (DSSP, 8-state):
-PPP----PPPPPP------PPPPPPPP-------------PPPP---TTSHHHHTTSSTTS---------TT--TTS-TT-EEEEEEES-GGGS-TTTHHHHHHHHHHHEEEEEEEEEEEEE-SSS-EEETTTTEEEE-HHHHHHHTT--TTS---GGGHHHHHHHHHT-HHHHHT--GGGGT-SSSSSGGG----SSEEEEEEEE---

Radius of gyration: 22.45 Å; chains: 1; bounding box: 51×54×48 Å

pLDDT: mean 77.3, std 27.81, range [23.88, 98.69]

Foldseek 3Di:
DDDWDDDDDDDDDDDDDDDDDDDDDDDDDDDDDDDDDDDDDDDDDDDDPDPVVPPVPPVVPDDDDDDDDDDLLPPPVQAFQADQEAEAEQNLQLDPLVCLLSSLVSRLRNHHAQHKYKHKFWADLPAWDQPQLARGIHDYPVSVCVSNVNDPPPDDCSVCQVVVVVVQLPPPPCLVPPDPVCLVACSHQRHNSNRDHPTDMGMDMDTHHD

Sequence (210 aa):
QVVWGFWKPSPPTPLPAGEGSIPSPPTPLPAGEGSSPSPPTSLSAKEGSSLLSSLGRRAAEEGCVWIYNQDLSQLTDIPDNTLDAVAALSALEHNPPERLPSVVQELMRVLKPGGLLLATLGASPDRDWLHEPSQGWCYSEATLRRAFDLAPETPSNYNRYAELMEALRDCVELRDNLARFYFRSGENGMPWGKWDPQYQSVGILKVKAA